Protein AF-0000000073390410 (afdb_homodimer)

Structure (mmCIF, N/CA/C/O backbone):
data_AF-0000000073390410-model_v1
#
loop_
_entity.id
_entity.type
_entity.pdbx_description
1 polymer 'Aminoglycoside phosphotransferase'
#
loop_
_atom_site.group_PDB
_atom_site.id
_atom_site.type_symbol
_atom_site.label_atom_id
_atom_site.label_alt_id
_atom_site.label_comp_id
_atom_site.label_asym_id
_atom_site.label_entity_id
_atom_site.label_seq_id
_atom_site.pdbx_PDB_ins_code
_atom_site.Cartn_x
_atom_site.Cartn_y
_atom_site.Cartn_z
_atom_site.occupancy
_atom_site.B_iso_or_equiv
_atom_site.auth_seq_id
_atom_site.auth_comp_id
_atom_site.auth_asym_id
_atom_site.auth_atom_id
_atom_site.pdbx_PDB_model_num
ATOM 1 N N . MET A 1 1 ? -18.344 -27.938 35.469 1 34.09 1 MET A N 1
ATOM 2 C CA . MET A 1 1 ? -18.297 -28.703 34.219 1 34.09 1 MET A CA 1
ATOM 3 C C . MET A 1 1 ? -18.219 -27.781 33.031 1 34.09 1 MET A C 1
ATOM 5 O O . MET A 1 1 ? -19.203 -27.094 32.688 1 34.09 1 MET A O 1
ATOM 9 N N . THR A 1 2 ? -17.062 -27.109 32.781 1 39.22 2 THR A N 1
ATOM 10 C CA . THR A 1 2 ? -16.703 -26.125 31.781 1 39.22 2 THR A CA 1
ATOM 11 C C . THR A 1 2 ? -16.938 -26.703 30.375 1 39.22 2 THR A C 1
ATOM 13 O O . THR A 1 2 ? -16.516 -27.812 30.062 1 39.22 2 THR A O 1
ATOM 16 N N . THR A 1 3 ? -18.141 -26.328 29.766 1 46.19 3 THR A N 1
ATOM 17 C CA . THR A 1 3 ? -18.531 -26.734 28.422 1 46.19 3 THR A CA 1
ATOM 18 C C . THR A 1 3 ? -17.328 -26.641 27.469 1 46.19 3 THR A C 1
ATOM 20 O O . THR A 1 3 ? -16.609 -25.656 27.469 1 46.19 3 THR A O 1
ATOM 23 N N . PRO A 1 4 ? -16.797 -27.875 27.062 1 41.12 4 PRO A N 1
ATOM 24 C CA . PRO A 1 4 ? -15.656 -27.875 26.141 1 41.12 4 PRO A CA 1
ATOM 25 C C . PRO A 1 4 ? -15.812 -26.859 25 1 41.12 4 PRO A C 1
ATOM 27 O O . PRO A 1 4 ? -16.938 -26.516 24.625 1 41.12 4 PRO A O 1
ATOM 30 N N . SER A 1 5 ? -14.969 -25.844 24.984 1 39.56 5 SER A N 1
ATOM 31 C CA . SER A 1 5 ? -14.828 -24.828 23.953 1 39.56 5 SER A CA 1
ATOM 32 C C . SER A 1 5 ? -14.984 -25.422 22.562 1 39.56 5 SER A C 1
ATOM 34 O O . SER A 1 5 ? -14.359 -26.453 22.25 1 39.56 5 SER A O 1
ATOM 36 N N . ALA A 1 6 ? -16.234 -25.328 21.953 1 37.28 6 ALA A N 1
ATOM 37 C CA . ALA A 1 6 ? -16.516 -25.781 20.594 1 37.28 6 ALA A CA 1
ATOM 38 C C . ALA A 1 6 ? -15.312 -25.594 19.672 1 37.28 6 ALA A C 1
ATOM 40 O O . ALA A 1 6 ? -14.758 -24.5 19.594 1 37.28 6 ALA A O 1
ATOM 41 N N . VAL A 1 7 ? -14.445 -26.625 19.578 1 42.22 7 VAL A N 1
ATOM 42 C CA . VAL A 1 7 ? -13.383 -26.609 18.578 1 42.22 7 VAL A CA 1
ATOM 43 C C . VAL A 1 7 ? -13.922 -26.016 17.266 1 42.22 7 VAL A C 1
ATOM 45 O O . VAL A 1 7 ? -15.023 -26.375 16.828 1 42.22 7 VAL A O 1
ATOM 48 N N . PRO A 1 8 ? -13.633 -24.781 16.953 1 43.91 8 PRO A N 1
ATOM 49 C CA . PRO A 1 8 ? -14.125 -24.266 15.664 1 43.91 8 PRO A CA 1
ATOM 50 C C . PRO A 1 8 ? -14.195 -25.344 14.586 1 43.91 8 PRO A C 1
ATOM 52 O O . PRO A 1 8 ? -13.289 -26.172 14.477 1 43.91 8 PRO A O 1
ATOM 55 N N . ALA A 1 9 ? -15.422 -25.875 14.258 1 40.62 9 ALA A N 1
ATOM 56 C CA . ALA A 1 9 ? -15.703 -26.859 13.219 1 40.62 9 ALA A CA 1
ATOM 57 C C . ALA A 1 9 ? -14.695 -26.75 12.078 1 40.62 9 ALA A C 1
ATOM 59 O O . ALA A 1 9 ? -14.406 -25.656 11.586 1 40.62 9 ALA A O 1
ATOM 60 N N . GLN A 1 10 ? -13.68 -27.5 12.016 1 46.44 10 GLN A N 1
ATOM 61 C CA . GLN A 1 10 ? -12.75 -27.688 10.906 1 46.44 10 GLN A CA 1
ATOM 62 C C . GLN A 1 10 ? -13.469 -27.562 9.562 1 46.44 10 GLN A C 1
ATOM 64 O O . GLN A 1 10 ? -14.492 -28.203 9.344 1 46.44 10 GLN A O 1
ATOM 69 N N . PRO A 1 11 ? -13.445 -26.406 8.852 1 52.88 11 PRO A N 1
ATOM 70 C CA . PRO A 1 11 ? -14.094 -26.281 7.543 1 52.88 11 PRO A CA 1
ATOM 71 C C . PRO A 1 11 ? -14.008 -27.578 6.723 1 52.88 11 PRO A C 1
ATOM 73 O O . PRO A 1 11 ? -13.031 -28.312 6.84 1 52.88 11 PRO A O 1
ATOM 76 N N . ASP A 1 12 ? -15.109 -28.094 6.289 1 62.59 12 ASP A N 1
ATOM 77 C CA . ASP A 1 12 ? -15.281 -29.312 5.492 1 62.59 12 ASP A CA 1
ATOM 78 C C . ASP A 1 12 ? -14.289 -29.344 4.332 1 62.59 12 ASP A C 1
ATOM 80 O O . ASP A 1 12 ? -14.312 -28.484 3.459 1 62.59 12 ASP A O 1
ATOM 84 N N . PRO A 1 13 ? -13.148 -30 4.449 1 72.62 13 PRO A N 1
ATOM 85 C CA . PRO A 1 13 ? -12.141 -30.203 3.408 1 72.62 13 PRO A CA 1
ATOM 86 C C . PRO A 1 13 ? -12.742 -30.406 2.023 1 72.62 13 PRO A C 1
ATOM 88 O O . PRO A 1 13 ? -12.148 -30 1.02 1 72.62 13 PRO A O 1
ATOM 91 N N . VAL A 1 14 ? -13.961 -30.812 2.047 1 80.5 14 VAL A N 1
ATOM 92 C CA . VAL A 1 14 ? -14.594 -31.094 0.76 1 80.5 14 VAL A CA 1
ATOM 93 C C . VAL A 1 14 ? -15.031 -29.766 0.114 1 80.5 14 VAL A C 1
ATOM 95 O O . VAL A 1 14 ? -14.852 -29.578 -1.09 1 80.5 14 VAL A O 1
ATOM 98 N N . ALA A 1 15 ? -15.609 -28.922 0.863 1 83.94 15 ALA A N 1
ATOM 99 C CA . ALA A 1 15 ? -16.078 -27.641 0.334 1 83.94 15 ALA A CA 1
ATOM 100 C C . ALA A 1 15 ? -14.914 -26.812 -0.203 1 83.94 15 ALA A C 1
ATOM 102 O O . ALA A 1 15 ? -15.039 -26.156 -1.24 1 83.94 15 ALA A O 1
ATOM 103 N N . ALA A 1 16 ? -13.836 -26.891 0.467 1 85.12 16 ALA A N 1
ATOM 104 C CA . ALA A 1 16 ? -12.641 -26.172 0.011 1 85.12 16 ALA A CA 1
ATOM 105 C C . ALA A 1 16 ? -12.148 -26.734 -1.321 1 85.12 16 ALA A C 1
ATOM 107 O O . ALA A 1 16 ? -11.805 -25.969 -2.229 1 85.12 16 ALA A O 1
ATOM 108 N N . ARG A 1 17 ? -12.148 -27.984 -1.4 1 85 17 ARG A N 1
ATOM 109 C CA . ARG A 1 17 ? -11.703 -28.641 -2.621 1 85 17 ARG A CA 1
ATOM 110 C C . ARG A 1 17 ? -12.602 -28.281 -3.799 1 85 17 ARG A C 1
ATOM 112 O O . ARG A 1 17 ? -12.117 -28.078 -4.914 1 85 17 ARG A O 1
ATOM 119 N N . THR A 1 18 ? -13.914 -28.312 -3.553 1 88.56 18 THR A N 1
ATOM 120 C CA . THR A 1 18 ? -14.852 -27.938 -4.598 1 88.56 18 THR A CA 1
ATOM 121 C C . THR A 1 18 ? -14.609 -26.5 -5.062 1 88.56 18 THR A C 1
ATOM 123 O O . THR A 1 18 ? -14.602 -26.234 -6.262 1 88.56 18 THR A O 1
ATOM 126 N N . TYR A 1 19 ? -14.453 -25.703 -4.109 1 92.5 19 TYR A N 1
ATOM 127 C CA . TYR A 1 19 ? -14.188 -24.312 -4.406 1 92.5 19 TYR A CA 1
ATOM 128 C C . TYR A 1 19 ? -12.922 -24.156 -5.238 1 92.5 19 TYR A C 1
ATOM 130 O O . TYR A 1 19 ? -12.922 -23.484 -6.27 1 92.5 19 TYR A O 1
ATOM 138 N N . LEU A 1 20 ? -11.867 -24.797 -4.918 1 90.06 20 LEU A N 1
ATOM 139 C CA . LEU A 1 20 ? -10.586 -24.75 -5.621 1 90.06 20 LEU A CA 1
ATOM 140 C C . LEU A 1 20 ? -10.719 -25.359 -7.016 1 90.06 20 LEU A C 1
ATOM 142 O O . LEU A 1 20 ? -10.117 -24.859 -7.973 1 90.06 20 LEU A O 1
ATOM 146 N N . SER A 1 21 ? -11.414 -26.422 -7.07 1 89.69 21 SER A N 1
ATOM 147 C CA . SER A 1 21 ? -11.641 -27.062 -8.367 1 89.69 21 SER A CA 1
ATOM 148 C C . SER A 1 21 ? -12.359 -26.109 -9.328 1 89.69 21 SER A C 1
ATOM 150 O O . SER A 1 21 ? -12.062 -26.094 -10.523 1 89.69 21 SER A O 1
ATOM 152 N N . GLN A 1 22 ? -13.297 -25.391 -8.797 1 93.25 22 GLN A N 1
ATOM 153 C CA . GLN A 1 22 ? -14.008 -24.422 -9.609 1 93.25 22 GLN A CA 1
ATOM 154 C C . GLN A 1 22 ? -13.055 -23.344 -10.133 1 93.25 22 GLN A C 1
ATOM 156 O O . GLN A 1 22 ? -13.117 -22.969 -11.305 1 93.25 22 GLN A O 1
ATOM 161 N N . ILE A 1 23 ? -12.164 -22.891 -9.273 1 94.12 23 ILE A N 1
ATOM 162 C CA . ILE A 1 23 ? -11.172 -21.906 -9.695 1 94.12 23 ILE A CA 1
ATOM 163 C C . ILE A 1 23 ? -10.32 -22.484 -10.828 1 94.12 23 ILE A C 1
ATOM 165 O O . ILE A 1 23 ? -10.117 -21.828 -11.852 1 94.12 23 ILE A O 1
ATOM 169 N N . GLY A 1 24 ? -9.859 -23.688 -10.648 1 92.25 24 GLY A N 1
ATOM 170 C CA . GLY A 1 24 ? -9.07 -24.359 -11.664 1 92.25 24 GLY A CA 1
ATOM 171 C C . GLY A 1 24 ? -9.781 -24.453 -13 1 92.25 24 GLY A C 1
ATOM 172 O O . GLY A 1 24 ? -9.172 -24.266 -14.055 1 92.25 24 GLY A O 1
ATOM 173 N N . THR A 1 25 ? -11.031 -24.781 -12.93 1 92.94 25 THR A N 1
ATOM 174 C CA . THR A 1 25 ? -11.836 -24.875 -14.141 1 92.94 25 THR A CA 1
ATOM 175 C C . THR A 1 25 ? -11.898 -23.547 -14.875 1 92.94 25 THR A C 1
ATOM 177 O O . THR A 1 25 ? -11.727 -23.484 -16.094 1 92.94 25 THR A O 1
ATOM 180 N N . HIS A 1 26 ? -12.102 -22.484 -14.125 1 94.25 26 HIS A N 1
ATOM 181 C CA . HIS A 1 26 ? -12.188 -21.172 -14.727 1 94.25 26 HIS A CA 1
ATOM 182 C C . HIS A 1 26 ? -10.844 -20.75 -15.32 1 94.25 26 HIS A C 1
ATOM 184 O O . HIS A 1 26 ? -10.805 -20 -16.297 1 94.25 26 HIS A O 1
ATOM 190 N N . LEU A 1 27 ? -9.781 -21.25 -14.711 1 92.88 27 LEU A N 1
ATOM 191 C CA . LEU A 1 27 ? -8.438 -20.891 -15.164 1 92.88 27 LEU A CA 1
ATOM 192 C C . LEU A 1 27 ? -8.008 -21.781 -16.312 1 92.88 27 LEU A C 1
ATOM 194 O O . LEU A 1 27 ? -6.941 -21.578 -16.906 1 92.88 27 LEU A O 1
ATOM 198 N N . GLY A 1 28 ? -8.812 -22.781 -16.609 1 90.12 28 GLY A N 1
ATOM 199 C CA . GLY A 1 28 ? -8.445 -23.75 -17.625 1 90.12 28 GLY A CA 1
ATOM 200 C C . GLY A 1 28 ? -7.258 -24.609 -17.25 1 90.12 28 GLY A C 1
ATOM 201 O O . GLY A 1 28 ? -6.453 -24.984 -18.109 1 90.12 28 GLY A O 1
ATOM 202 N N . MET A 1 29 ? -7.156 -24.859 -15.969 1 87.62 29 MET A N 1
ATOM 203 C CA . MET A 1 29 ? -6.023 -25.641 -15.477 1 87.62 29 MET A CA 1
ATOM 204 C C . MET A 1 29 ? -6.273 -27.125 -15.664 1 87.62 29 MET A C 1
ATOM 206 O O . MET A 1 29 ? -7.375 -27.625 -15.406 1 87.62 29 MET A O 1
ATOM 210 N N . PRO A 1 30 ? -5.215 -27.781 -16.125 1 85.5 30 PRO A N 1
ATOM 211 C CA . PRO A 1 30 ? -5.344 -29.234 -16.156 1 85.5 30 PRO A CA 1
ATOM 212 C C . PRO A 1 30 ? -5.539 -29.844 -14.766 1 85.5 30 PRO A C 1
ATOM 214 O O . PRO A 1 30 ? -5.055 -29.297 -13.773 1 85.5 30 PRO A O 1
ATOM 217 N N . PRO A 1 31 ? -6.238 -30.938 -14.719 1 81.56 31 PRO A N 1
ATOM 218 C CA . PRO A 1 31 ? -6.535 -31.562 -13.43 1 81.56 31 PRO A CA 1
ATOM 219 C C . PRO A 1 31 ? -5.277 -31.844 -12.609 1 81.56 31 PRO A C 1
ATOM 221 O O . PRO A 1 31 ? -5.324 -31.844 -11.375 1 81.56 31 PRO A O 1
ATOM 224 N N . ASP A 1 32 ? -4.18 -32.031 -13.258 1 83 32 ASP A N 1
ATOM 225 C CA . ASP A 1 32 ? -2.947 -32.375 -12.555 1 83 32 ASP A CA 1
ATOM 226 C C . ASP A 1 32 ? -2.416 -31.172 -11.773 1 83 32 ASP A C 1
ATOM 228 O O . ASP A 1 32 ? -1.653 -31.344 -10.82 1 83 32 ASP A O 1
ATOM 232 N N . LEU A 1 33 ? -2.807 -29.953 -12.211 1 80 33 LEU A N 1
ATOM 233 C CA . LEU A 1 33 ? -2.312 -28.75 -11.539 1 80 33 LEU A CA 1
ATOM 234 C C . LEU A 1 33 ? -3.229 -28.359 -10.391 1 80 33 LEU A C 1
ATOM 236 O O . LEU A 1 33 ? -2.883 -27.484 -9.586 1 80 33 LEU A O 1
ATOM 240 N N . LEU A 1 34 ? -4.285 -29.094 -10.258 1 83.81 34 LEU A N 1
ATOM 241 C CA . LEU A 1 34 ? -5.254 -28.781 -9.219 1 83.81 34 LEU A CA 1
ATOM 242 C C . LEU A 1 34 ? -4.672 -29.047 -7.832 1 83.81 34 LEU A C 1
ATOM 244 O O . LEU A 1 34 ? -5 -28.344 -6.871 1 83.81 34 LEU A O 1
ATOM 248 N N . THR A 1 35 ? -3.754 -29.984 -7.809 1 81.44 35 THR A N 1
ATOM 249 C CA . THR A 1 35 ? -3.102 -30.312 -6.543 1 81.44 35 THR A CA 1
ATOM 250 C C . THR A 1 35 ? -2.26 -29.125 -6.055 1 81.44 35 THR A C 1
ATOM 252 O O . THR A 1 35 ? -2.238 -28.828 -4.859 1 81.44 35 THR A O 1
ATOM 255 N N . SER A 1 36 ? -1.643 -28.5 -7.031 1 81.94 36 SER A N 1
ATOM 256 C CA . SER A 1 36 ? -0.835 -27.328 -6.691 1 81.94 36 SER A CA 1
ATOM 257 C C . SER A 1 36 ? -1.697 -26.203 -6.125 1 81.94 36 SER A C 1
ATOM 259 O O . SER A 1 36 ? -1.299 -25.531 -5.172 1 81.94 36 SER A O 1
ATOM 261 N N . LEU A 1 37 ? -2.809 -26.031 -6.672 1 82.5 37 LEU A N 1
ATOM 262 C CA . LEU A 1 37 ? -3.744 -25.016 -6.191 1 82.5 37 LEU A CA 1
ATOM 263 C C . LEU A 1 37 ? -4.168 -25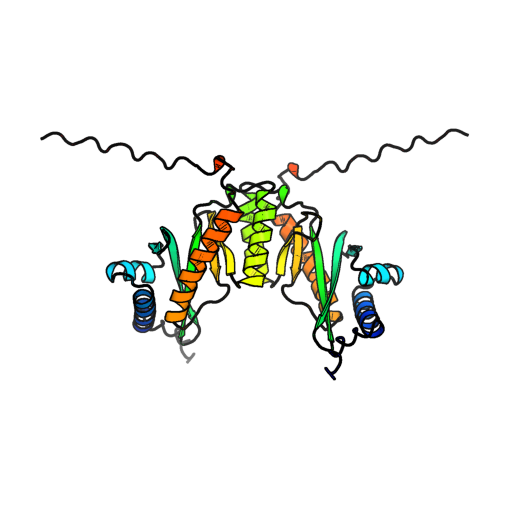.297 -4.754 1 82.5 37 LEU A C 1
ATOM 265 O O . LEU A 1 37 ? -4.18 -24.406 -3.914 1 82.5 37 LEU A O 1
ATOM 269 N N . GLN A 1 38 ? -4.391 -26.578 -4.582 1 80.44 38 GLN A N 1
ATOM 270 C CA . GLN A 1 38 ? -4.883 -27.016 -3.277 1 80.44 38 GLN A CA 1
ATOM 271 C C . GLN A 1 38 ? -3.809 -26.844 -2.205 1 80.44 38 GLN A C 1
ATOM 273 O O . GLN A 1 38 ? -4.109 -26.484 -1.066 1 80.44 38 GLN A O 1
ATOM 278 N N . SER A 1 39 ? -2.566 -27.031 -2.602 1 81 39 SER A N 1
ATOM 279 C CA . SER A 1 39 ? -1.471 -26.969 -1.642 1 81 39 SER A CA 1
ATOM 280 C C . SER A 1 39 ? -0.934 -25.547 -1.509 1 81 39 SER A C 1
ATOM 282 O O . SER A 1 39 ? -0.127 -25.266 -0.621 1 81 39 SER A O 1
ATOM 284 N N . GLY A 1 40 ? -1.333 -24.703 -2.393 1 81.81 40 GLY A N 1
ATOM 285 C CA . GLY A 1 40 ? -0.83 -23.344 -2.373 1 81.81 40 GLY A CA 1
ATOM 286 C C . GLY A 1 40 ? 0.53 -23.188 -3.027 1 81.81 40 GLY A C 1
ATOM 287 O O . GLY A 1 40 ? 1.2 -22.172 -2.859 1 81.81 40 GLY A O 1
ATOM 288 N N . GLU A 1 41 ? 0.926 -24.234 -3.695 1 86.56 41 GLU A N 1
ATOM 289 C CA . GLU A 1 41 ? 2.201 -24.219 -4.406 1 86.56 41 GLU A CA 1
ATOM 290 C C . GLU A 1 41 ? 2.127 -23.328 -5.641 1 86.56 41 GLU A C 1
ATOM 292 O O . GLU A 1 41 ? 1.111 -23.312 -6.34 1 86.56 41 GLU A O 1
ATOM 297 N N . PRO A 1 42 ? 3.217 -22.672 -5.883 1 90.12 42 PRO A N 1
ATOM 298 C CA . PRO A 1 42 ? 3.213 -21.828 -7.078 1 90.12 42 PRO A CA 1
ATOM 299 C C . PRO A 1 42 ? 3.137 -22.641 -8.375 1 90.12 42 PRO A C 1
ATOM 301 O O . PRO A 1 42 ? 3.562 -23.797 -8.406 1 90.12 42 PRO A O 1
ATOM 304 N N . PHE A 1 43 ? 2.613 -22.141 -9.375 1 90.44 43 PHE A N 1
ATOM 305 C CA . PHE A 1 43 ? 2.549 -22.703 -10.727 1 90.44 43 PHE A CA 1
ATOM 306 C C . PHE A 1 43 ? 2.717 -21.609 -11.773 1 90.44 43 PHE A C 1
ATOM 308 O O . PHE A 1 43 ? 2.664 -20.422 -11.453 1 90.44 43 PHE A O 1
ATOM 315 N N . VAL A 1 44 ? 2.99 -21.969 -13 1 90.62 44 VAL A N 1
ATOM 316 C CA . VAL A 1 44 ? 3.176 -21 -14.078 1 90.62 44 VAL A CA 1
ATOM 317 C C . VAL A 1 44 ? 1.817 -20.578 -14.633 1 90.62 44 VAL A C 1
ATOM 319 O O . VAL A 1 44 ? 1.019 -21.422 -15.047 1 90.62 44 VAL A O 1
ATOM 322 N N . GLY A 1 45 ? 1.591 -19.312 -14.602 1 87.88 45 GLY A N 1
ATOM 323 C CA . GLY A 1 45 ? 0.33 -18.781 -15.094 1 87.88 45 GLY A CA 1
ATOM 324 C C . GLY A 1 45 ? 0.324 -18.562 -16.594 1 87.88 45 GLY A C 1
ATOM 325 O O . GLY A 1 45 ? 1.283 -18.906 -17.281 1 87.88 45 GLY A O 1
ATOM 326 N N . PRO A 1 46 ? -0.759 -18.031 -17.062 1 78.88 46 PRO A N 1
ATOM 327 C CA . PRO A 1 46 ? -0.982 -17.859 -18.5 1 78.88 46 PRO A CA 1
ATOM 328 C C . PRO A 1 46 ? 0.082 -16.984 -19.172 1 78.88 46 PRO A C 1
ATOM 330 O O . PRO A 1 46 ? 0.364 -17.156 -20.359 1 78.88 46 PRO A O 1
ATOM 333 N N . SER A 1 47 ? 0.718 -16.078 -18.469 1 85.12 47 SER A N 1
ATOM 334 C CA . SER A 1 47 ? 1.688 -15.164 -19.062 1 85.12 47 SER A CA 1
ATOM 335 C C . SER A 1 47 ? 3.115 -15.656 -18.844 1 85.12 47 SER A C 1
ATOM 337 O O . SER A 1 47 ? 4.074 -14.945 -19.156 1 85.12 47 SER A O 1
ATOM 339 N N . GLY A 1 48 ? 3.217 -16.781 -18.25 1 90.19 48 GLY A N 1
ATOM 340 C CA . GLY A 1 48 ? 4.547 -17.312 -18.016 1 90.19 48 GLY A CA 1
ATOM 341 C C . GLY A 1 48 ? 5.117 -16.938 -16.672 1 90.19 48 GLY A C 1
ATOM 342 O O . GLY A 1 48 ? 6.219 -17.359 -16.312 1 90.19 48 GLY A O 1
ATOM 343 N N . LEU A 1 49 ? 4.414 -16.141 -15.938 1 94.38 49 LEU A N 1
ATOM 344 C CA . LEU A 1 49 ? 4.859 -15.781 -14.602 1 94.38 49 LEU A CA 1
ATOM 345 C C . LEU A 1 49 ? 4.387 -16.797 -13.57 1 94.38 49 LEU A C 1
ATOM 347 O O . LEU A 1 49 ? 3.322 -17.406 -13.734 1 94.38 49 LEU A O 1
ATOM 351 N N . LEU A 1 50 ? 5.238 -16.938 -12.594 1 93.25 50 LEU A N 1
ATOM 352 C CA . LEU A 1 50 ? 4.832 -17.797 -11.484 1 93.25 50 LEU A CA 1
ATOM 353 C C . LEU A 1 50 ? 3.713 -17.141 -10.68 1 93.25 50 LEU A C 1
ATOM 355 O O . LEU A 1 50 ? 3.713 -15.93 -10.469 1 93.25 50 LEU A O 1
ATOM 359 N N . CYS A 1 51 ? 2.756 -17.953 -10.273 1 93.88 51 CYS A N 1
ATOM 360 C CA . CYS A 1 51 ? 1.655 -17.438 -9.469 1 93.88 51 CYS A CA 1
ATOM 361 C C . CYS A 1 51 ? 1.173 -18.484 -8.469 1 93.88 51 CYS A C 1
ATOM 363 O O . CYS A 1 51 ? 1.618 -19.641 -8.508 1 93.88 51 CYS A O 1
ATOM 365 N N . ARG A 1 52 ? 0.367 -17.984 -7.496 1 92.88 52 ARG A N 1
ATOM 366 C CA . ARG A 1 52 ? -0.234 -18.828 -6.473 1 92.88 52 ARG A CA 1
ATOM 367 C C . ARG A 1 52 ? -1.648 -18.375 -6.141 1 92.88 52 ARG A C 1
ATOM 369 O O . ARG A 1 52 ? -2.01 -17.219 -6.402 1 92.88 52 ARG A O 1
ATOM 376 N N . ILE A 1 53 ? -2.4 -19.312 -5.652 1 93.38 53 ILE A N 1
ATOM 377 C CA . ILE A 1 53 ? -3.725 -18.984 -5.141 1 93.38 53 ILE A CA 1
ATOM 378 C C . ILE A 1 53 ? -3.76 -19.188 -3.627 1 93.38 53 ILE A C 1
ATOM 380 O O . ILE A 1 53 ? -3.383 -20.25 -3.125 1 93.38 53 ILE A O 1
ATOM 384 N N . HIS A 1 54 ? -4.078 -18.125 -2.973 1 92.75 54 HIS A N 1
ATOM 385 C CA . HIS A 1 54 ? -4.27 -18.203 -1.529 1 92.75 54 HIS A CA 1
ATOM 386 C C . HIS A 1 54 ? -5.742 -18.391 -1.178 1 92.75 54 HIS A C 1
ATOM 388 O O . HIS A 1 54 ? -6.598 -17.641 -1.652 1 92.75 54 HIS A O 1
ATOM 394 N N . VAL A 1 55 ? -5.941 -19.375 -0.317 1 91.31 55 VAL A N 1
ATOM 395 C CA . VAL A 1 55 ? -7.312 -19.688 0.08 1 91.31 55 VAL A CA 1
ATOM 396 C C . VAL A 1 55 ? -7.461 -19.516 1.592 1 91.31 55 VAL A C 1
ATOM 398 O O . VAL A 1 55 ? -6.578 -19.922 2.354 1 91.31 55 VAL A O 1
ATOM 401 N N . ARG A 1 56 ? -8.594 -18.891 1.961 1 89.81 56 ARG A N 1
ATOM 402 C CA . ARG A 1 56 ? -8.852 -18.766 3.391 1 89.81 56 ARG A CA 1
ATOM 403 C C . ARG A 1 56 ? -10.328 -18.953 3.699 1 89.81 56 ARG A C 1
ATOM 405 O O . ARG A 1 56 ? -11.18 -18.766 2.824 1 89.81 56 ARG A O 1
ATOM 412 N N . ARG A 1 57 ? -10.531 -19.281 4.91 1 89.06 57 ARG A N 1
ATOM 413 C CA . ARG A 1 57 ? -11.906 -19.375 5.387 1 89.06 57 ARG A CA 1
ATOM 414 C C . ARG A 1 57 ? -12.414 -18.016 5.859 1 89.06 57 ARG A C 1
ATOM 416 O O . ARG A 1 57 ? -11.711 -17.312 6.586 1 89.06 57 ARG A O 1
ATOM 423 N N . ASP A 1 58 ? -13.5 -17.688 5.332 1 88.56 58 ASP A N 1
ATOM 424 C CA . ASP A 1 58 ? -14.195 -16.469 5.703 1 88.56 58 ASP A CA 1
ATOM 425 C C . ASP A 1 58 ? -15.594 -16.766 6.23 1 88.56 58 ASP A C 1
ATOM 427 O O . ASP A 1 58 ? -16.547 -16.828 5.461 1 88.56 58 ASP A O 1
ATOM 431 N N . GLU A 1 59 ? -15.672 -16.922 7.492 1 84.75 59 GLU A N 1
ATOM 432 C CA . GLU A 1 59 ? -16.906 -17.375 8.141 1 84.75 59 GLU A CA 1
ATOM 433 C C . GLU A 1 59 ? -17.359 -18.719 7.594 1 84.75 59 GLU A C 1
ATOM 435 O O . GLU A 1 59 ? -16.656 -19.719 7.727 1 84.75 59 GLU A O 1
ATOM 440 N N . ASP A 1 60 ? -18.531 -18.734 6.895 1 83.69 60 ASP A N 1
ATOM 441 C CA . ASP A 1 60 ? -19.094 -20 6.414 1 83.69 60 ASP A CA 1
ATOM 442 C C . ASP A 1 60 ? -18.766 -20.219 4.938 1 83.69 60 ASP A C 1
ATOM 444 O O . ASP A 1 60 ? -19.312 -21.109 4.301 1 83.69 60 ASP A O 1
ATOM 448 N N . ARG A 1 61 ? -17.875 -19.328 4.512 1 89.31 61 ARG A N 1
ATOM 449 C CA . ARG A 1 61 ? -17.531 -19.438 3.1 1 89.31 61 ARG A CA 1
ATOM 450 C C . ARG A 1 61 ? -16.016 -19.406 2.908 1 89.31 61 ARG A C 1
ATOM 452 O O . ARG A 1 61 ? -15.266 -19.109 3.844 1 89.31 61 ARG A O 1
ATOM 459 N N . TRP A 1 62 ? -15.656 -19.875 1.717 1 92.38 62 TRP A N 1
ATOM 460 C CA . TRP A 1 62 ? -14.25 -19.797 1.332 1 92.38 62 TRP A CA 1
ATOM 461 C C . TRP A 1 62 ? -14 -18.594 0.439 1 92.38 62 TRP A C 1
ATOM 463 O O . TRP A 1 62 ? -14.867 -18.188 -0.34 1 92.38 62 TRP A O 1
ATOM 473 N N . ALA A 1 63 ? -12.781 -18.016 0.609 1 95.62 63 ALA A N 1
ATOM 474 C CA . ALA A 1 63 ? -12.328 -16.922 -0.244 1 95.62 63 ALA A CA 1
ATOM 475 C C . ALA A 1 63 ? -10.898 -17.156 -0.715 1 95.62 63 ALA A C 1
ATOM 477 O O . ALA A 1 63 ? -10.109 -17.812 -0.037 1 95.62 63 ALA A O 1
ATOM 478 N N . ALA A 1 64 ? -10.641 -16.609 -1.882 1 95.94 64 ALA A N 1
ATOM 479 C CA . ALA A 1 64 ? -9.297 -16.797 -2.426 1 95.94 64 ALA A CA 1
ATOM 480 C C . ALA A 1 64 ? -8.82 -15.555 -3.168 1 95.94 64 ALA A C 1
ATOM 482 O O . ALA A 1 64 ? -9.633 -14.711 -3.553 1 95.94 64 ALA A O 1
ATOM 483 N N . TYR A 1 65 ? -7.547 -15.406 -3.252 1 96.38 65 TYR A N 1
ATOM 484 C CA . TYR A 1 65 ? -6.941 -14.383 -4.102 1 96.38 65 TYR A CA 1
ATOM 485 C C . TYR A 1 65 ? -5.668 -14.906 -4.758 1 96.38 65 TYR A C 1
ATOM 487 O O . TYR A 1 65 ? -4.969 -15.742 -4.188 1 96.38 65 TYR A O 1
ATOM 495 N N . PRO A 1 66 ? -5.465 -14.461 -5.945 1 95.94 66 PRO A N 1
ATOM 496 C CA . PRO A 1 66 ? -4.215 -14.828 -6.609 1 95.94 66 PRO A CA 1
ATOM 497 C C . PRO A 1 66 ? -3.037 -13.953 -6.188 1 95.94 66 PRO A C 1
ATOM 499 O O . PRO A 1 66 ? -3.24 -12.852 -5.676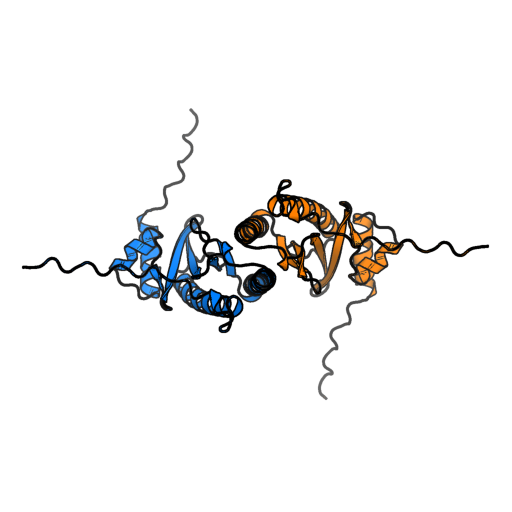 1 95.94 66 PRO A O 1
ATOM 502 N N . GLU A 1 67 ? -1.905 -14.438 -6.312 1 96.12 67 GLU A N 1
ATOM 503 C CA . GLU A 1 67 ? -0.64 -13.711 -6.211 1 96.12 67 GLU A CA 1
ATOM 504 C C . GLU A 1 67 ? 0.267 -14.023 -7.398 1 96.12 67 GLU A C 1
ATOM 506 O O . GLU A 1 67 ? 0.489 -15.188 -7.73 1 96.12 67 GLU A O 1
ATOM 511 N N . VAL A 1 68 ? 0.686 -13.047 -8.055 1 96.5 68 VAL A N 1
ATOM 512 C CA . VAL A 1 68 ? 1.594 -13.211 -9.188 1 96.5 68 VAL A CA 1
ATOM 513 C C . VAL A 1 68 ? 3.002 -12.773 -8.789 1 96.5 68 VAL A C 1
ATOM 515 O O . VAL A 1 68 ? 3.191 -11.672 -8.281 1 96.5 68 VAL A O 1
ATOM 518 N N . LEU A 1 69 ? 3.932 -13.609 -9.039 1 95.5 69 LEU A N 1
ATOM 519 C CA . LEU A 1 69 ? 5.312 -13.312 -8.672 1 95.5 69 LEU A CA 1
ATOM 520 C C . LEU A 1 69 ? 6.043 -12.609 -9.805 1 95.5 69 LEU A C 1
ATOM 522 O O . LEU A 1 69 ? 5.902 -12.984 -10.969 1 95.5 69 LEU A O 1
ATOM 526 N N . LEU A 1 70 ? 6.668 -11.578 -9.453 1 95.44 70 LEU A N 1
ATOM 527 C CA . LEU A 1 70 ? 7.555 -10.914 -10.398 1 95.44 70 LEU A CA 1
ATOM 528 C C . LEU A 1 70 ? 8.969 -11.492 -10.32 1 95.44 70 LEU A C 1
ATOM 530 O O . LEU A 1 70 ? 9.469 -11.766 -9.227 1 95.44 70 LEU A O 1
ATOM 534 N N . PRO A 1 71 ? 9.555 -11.805 -11.484 1 93.88 71 PRO A N 1
ATOM 535 C CA . PRO A 1 71 ? 10.938 -12.266 -11.469 1 93.88 71 PRO A CA 1
ATOM 536 C C . PRO A 1 71 ? 11.93 -11.164 -11.109 1 93.88 71 PRO A C 1
ATOM 538 O O . PRO A 1 71 ? 12.867 -10.898 -11.867 1 93.88 71 PRO A O 1
ATOM 541 N N . LEU A 1 72 ? 11.758 -10.516 -10.047 1 95.81 72 LEU A N 1
ATOM 542 C CA . LEU A 1 72 ? 12.555 -9.406 -9.539 1 95.81 72 LEU A CA 1
ATOM 543 C C . LEU A 1 72 ? 12.602 -9.43 -8.016 1 95.81 72 LEU A C 1
ATOM 545 O O . LEU A 1 72 ? 11.57 -9.305 -7.352 1 95.81 72 LEU A O 1
ATOM 549 N N . ALA A 1 73 ? 13.797 -9.625 -7.531 1 96.12 73 ALA A N 1
ATOM 550 C CA . ALA A 1 73 ? 13.953 -9.57 -6.078 1 96.12 73 ALA A CA 1
ATOM 551 C C . ALA A 1 73 ? 13.953 -8.125 -5.582 1 96.12 73 ALA A C 1
ATOM 553 O O . ALA A 1 73 ? 14.547 -7.246 -6.203 1 96.12 73 ALA A O 1
ATOM 554 N N . ALA A 1 74 ? 13.266 -7.926 -4.477 1 96.62 74 ALA A N 1
ATOM 555 C CA . ALA A 1 74 ? 13.203 -6.578 -3.918 1 96.62 74 ALA A CA 1
ATOM 556 C C . ALA A 1 74 ? 14.594 -6.035 -3.631 1 96.62 74 ALA A C 1
ATOM 558 O O . ALA A 1 74 ? 14.859 -4.848 -3.822 1 96.62 74 ALA A O 1
ATOM 559 N N . ALA A 1 75 ? 15.461 -6.855 -3.256 1 95.75 75 ALA A N 1
ATOM 560 C CA . ALA A 1 75 ? 16.797 -6.465 -2.84 1 95.75 75 ALA A CA 1
ATOM 561 C C . ALA A 1 75 ? 17.625 -6 -4.031 1 95.75 75 ALA A C 1
ATOM 563 O O . ALA A 1 75 ? 18.703 -5.406 -3.859 1 95.75 75 ALA A O 1
ATOM 564 N N . GLU A 1 76 ? 17.156 -6.305 -5.207 1 95.56 76 GLU A N 1
ATOM 565 C CA . GLU A 1 76 ? 17.859 -5.863 -6.406 1 95.56 76 GLU A CA 1
ATOM 566 C C . GLU A 1 76 ? 17.625 -4.383 -6.676 1 95.56 76 GLU A C 1
ATOM 568 O O . GLU A 1 76 ? 18.328 -3.768 -7.477 1 95.56 76 GLU A O 1
ATOM 573 N N . LEU A 1 77 ? 16.625 -3.859 -6.086 1 95.62 77 LEU A N 1
ATOM 574 C CA . LEU A 1 77 ? 16.25 -2.471 -6.328 1 95.62 77 LEU A CA 1
ATOM 575 C C . LEU A 1 77 ? 17.047 -1.529 -5.438 1 95.62 77 LEU A C 1
ATOM 577 O O . LEU A 1 77 ? 17.469 -1.911 -4.34 1 95.62 77 LEU A O 1
ATOM 581 N N . GLY A 1 78 ? 17.219 -0.352 -5.965 1 94.25 78 GLY A N 1
ATOM 582 C CA . GLY A 1 78 ? 17.938 0.684 -5.227 1 94.25 78 GLY A CA 1
ATOM 583 C C . GLY A 1 78 ? 17.922 2.027 -5.93 1 94.25 78 GLY A C 1
ATOM 584 O O . GLY A 1 78 ? 17.562 2.117 -7.105 1 94.25 78 GLY A O 1
ATOM 585 N N . GLY A 1 79 ? 18.297 3.02 -5.074 1 93.62 79 GLY A N 1
ATOM 586 C CA . GLY A 1 79 ? 18.375 4.344 -5.672 1 93.62 79 GLY A CA 1
ATOM 587 C C . GLY A 1 79 ? 17.062 4.789 -6.293 1 93.62 79 GLY A C 1
ATOM 588 O O . GLY A 1 79 ? 16.016 4.742 -5.648 1 93.62 79 GLY A O 1
ATOM 589 N N . MET A 1 80 ? 17.078 5.102 -7.535 1 93.5 80 MET A N 1
ATOM 590 C CA . MET A 1 80 ? 15.914 5.684 -8.203 1 93.5 80 MET A CA 1
ATOM 591 C C . MET A 1 80 ? 14.867 4.617 -8.508 1 93.5 80 MET A C 1
ATOM 593 O O . MET A 1 80 ? 13.734 4.938 -8.867 1 93.5 80 MET A O 1
ATOM 597 N N . ASP A 1 81 ? 15.234 3.363 -8.312 1 95.31 81 ASP A N 1
ATOM 598 C CA . ASP A 1 81 ? 14.242 2.297 -8.438 1 95.31 81 ASP A CA 1
ATOM 599 C C . ASP A 1 81 ? 13.195 2.381 -7.328 1 95.31 81 ASP A C 1
ATOM 601 O O . ASP A 1 81 ? 12.047 1.979 -7.52 1 95.31 81 ASP A O 1
ATOM 605 N N . VAL A 1 82 ? 13.664 2.918 -6.203 1 96 82 VAL A N 1
ATOM 606 C CA . VAL A 1 82 ? 12.797 2.879 -5.027 1 96 82 VAL A CA 1
ATOM 607 C C . VAL A 1 82 ? 11.68 3.908 -5.176 1 96 82 VAL A C 1
ATOM 609 O O . VAL A 1 82 ? 10.5 3.582 -5.004 1 96 82 VAL A O 1
ATOM 612 N N . PRO A 1 83 ? 11.969 5.152 -5.602 1 95.75 83 PRO A N 1
ATOM 613 C CA . PRO A 1 83 ? 10.867 6.055 -5.93 1 95.75 83 PRO A CA 1
ATOM 614 C C . PRO A 1 83 ? 9.938 5.492 -7.008 1 95.75 83 PRO A C 1
ATOM 616 O O . PRO A 1 83 ? 8.727 5.68 -6.945 1 95.75 83 PRO A O 1
ATOM 619 N N . ARG A 1 84 ? 10.445 4.852 -7.938 1 95.31 84 ARG A N 1
ATOM 620 C CA . ARG A 1 84 ? 9.633 4.25 -8.992 1 95.31 84 ARG A CA 1
ATOM 621 C C . ARG A 1 84 ? 8.734 3.156 -8.422 1 95.31 84 ARG A C 1
ATOM 623 O O . ARG A 1 84 ? 7.543 3.098 -8.742 1 95.31 84 ARG A O 1
ATOM 630 N N . LEU A 1 85 ? 9.344 2.324 -7.621 1 96.88 85 LEU A N 1
ATOM 631 C CA . LEU A 1 85 ? 8.586 1.273 -6.953 1 96.88 85 LEU A CA 1
ATOM 632 C C . LEU A 1 85 ? 7.41 1.859 -6.18 1 96.88 85 LEU A C 1
ATOM 634 O O . LEU A 1 85 ? 6.289 1.364 -6.285 1 96.88 85 LEU A O 1
ATOM 638 N N . LEU A 1 86 ? 7.691 2.875 -5.43 1 96.25 86 LEU A N 1
ATOM 639 C CA . LEU A 1 86 ? 6.648 3.498 -4.621 1 96.25 86 LEU A CA 1
ATOM 640 C C . LEU A 1 86 ? 5.59 4.152 -5.504 1 96.25 86 LEU A C 1
ATOM 642 O O . LEU A 1 86 ? 4.406 4.156 -5.16 1 96.25 86 LEU A O 1
ATOM 646 N N . GLY A 1 87 ? 6.02 4.723 -6.613 1 94.5 87 GLY A N 1
ATOM 647 C CA . GLY A 1 87 ? 5.066 5.238 -7.586 1 94.5 87 GLY A CA 1
ATOM 648 C C . GLY A 1 87 ? 4.152 4.168 -8.148 1 94.5 87 GLY A C 1
ATOM 649 O O . GLY A 1 87 ? 2.938 4.363 -8.234 1 94.5 87 GLY A O 1
ATOM 650 N N . VAL A 1 88 ? 4.707 3.068 -8.547 1 96.06 88 VAL A N 1
ATOM 651 C CA . VAL A 1 88 ? 3.938 1.938 -9.055 1 96.06 88 VAL A CA 1
ATOM 652 C C . VAL A 1 88 ? 2.973 1.439 -7.984 1 96.06 88 VAL A C 1
ATOM 654 O O . VAL A 1 88 ? 1.802 1.175 -8.266 1 96.06 88 VAL A O 1
ATOM 657 N N . GLN A 1 89 ? 3.473 1.346 -6.777 1 95.44 89 GLN A N 1
ATOM 658 C CA . GLN A 1 89 ? 2.65 0.898 -5.656 1 95.44 89 GLN A CA 1
ATOM 659 C C . GLN A 1 89 ? 1.437 1.804 -5.469 1 95.44 89 GLN A C 1
ATOM 661 O O . GLN A 1 89 ? 0.319 1.32 -5.277 1 95.44 89 GLN A O 1
ATOM 666 N N . GLU A 1 90 ? 1.669 3.023 -5.512 1 92.25 90 GLU A N 1
ATOM 667 C CA . GLU A 1 90 ? 0.576 3.975 -5.34 1 92.25 90 GLU A CA 1
ATOM 668 C C . GLU A 1 90 ? -0.476 3.814 -6.434 1 92.25 90 GLU A C 1
ATOM 670 O O . GLU A 1 90 ? -1.677 3.832 -6.152 1 92.25 90 GLU A O 1
ATOM 675 N N . GLN A 1 91 ? -0.037 3.686 -7.613 1 94.31 91 GLN A N 1
ATOM 676 C CA . GLN A 1 91 ? -0.959 3.48 -8.727 1 94.31 91 GLN A CA 1
ATOM 677 C C . GLN A 1 91 ? -1.749 2.186 -8.555 1 94.31 91 GLN A C 1
ATOM 679 O O . GLN A 1 91 ? -2.953 2.146 -8.82 1 94.31 91 GLN A O 1
ATOM 684 N N . LEU A 1 92 ? -1.123 1.171 -8.086 1 96.25 92 LEU A N 1
ATOM 685 C CA . LEU A 1 92 ? -1.747 -0.136 -7.914 1 96.25 92 LEU A CA 1
ATOM 686 C C . LEU A 1 92 ? -2.795 -0.095 -6.809 1 96.25 92 LEU A C 1
ATOM 688 O O . LEU A 1 92 ? -3.916 -0.577 -6.988 1 96.25 92 LEU A O 1
ATOM 692 N N . ILE A 1 93 ? -2.42 0.516 -5.715 1 93.38 93 ILE A N 1
ATOM 693 C CA . ILE A 1 93 ? -3.324 0.56 -4.57 1 93.38 93 ILE A CA 1
ATOM 694 C C . ILE A 1 93 ? -4.508 1.473 -4.883 1 93.38 93 ILE A C 1
ATOM 696 O O . ILE A 1 93 ? -5.66 1.103 -4.656 1 93.38 93 ILE A O 1
ATOM 700 N N . GLY A 1 94 ? -4.242 2.596 -5.402 1 89.81 94 GLY A N 1
ATOM 701 C CA . GLY A 1 94 ? -5.281 3.588 -5.633 1 89.81 94 GLY A CA 1
ATOM 702 C C . GLY A 1 94 ? -6.121 3.297 -6.863 1 89.81 94 GLY A C 1
ATOM 703 O O . GLY A 1 94 ? -7.332 3.535 -6.863 1 89.81 94 GLY A O 1
ATOM 704 N N . GLY A 1 95 ? -5.465 2.822 -7.836 1 91.38 95 GLY A N 1
ATOM 705 C CA . GLY A 1 95 ? -6.145 2.664 -9.109 1 91.38 95 GLY A CA 1
ATOM 706 C C . GLY A 1 95 ? -6.688 1.264 -9.328 1 91.38 95 GLY A C 1
ATOM 707 O O . GLY A 1 95 ? -7.785 1.092 -9.859 1 91.38 95 GLY A O 1
ATOM 708 N N . GLU A 1 96 ? -6.027 0.271 -8.836 1 93.31 96 GLU A N 1
ATOM 709 C CA . GLU A 1 96 ? -6.34 -1.094 -9.25 1 93.31 96 GLU A CA 1
ATOM 710 C C . GLU A 1 96 ? -6.797 -1.937 -8.062 1 93.31 96 GLU A C 1
ATOM 712 O O . GLU A 1 96 ? -7.398 -2.996 -8.242 1 93.31 96 GLU A O 1
ATOM 717 N N . GLY A 1 97 ? -6.488 -1.443 -6.859 1 95.31 97 GLY A N 1
ATOM 718 C CA . GLY A 1 97 ? -6.82 -2.227 -5.68 1 95.31 97 GLY A CA 1
ATOM 719 C C . GLY A 1 97 ? -5.902 -3.42 -5.48 1 95.31 97 GLY A C 1
ATOM 720 O O . GLY A 1 97 ? -6.348 -4.492 -5.074 1 95.31 97 GLY A O 1
ATOM 721 N N . TRP A 1 98 ? -4.699 -3.311 -5.91 1 96.94 98 TRP A N 1
ATOM 722 C CA . TRP A 1 98 ? -3.686 -4.355 -5.793 1 96.94 98 TRP A CA 1
ATOM 723 C C . TRP A 1 98 ? -2.504 -3.879 -4.957 1 96.94 98 TRP A C 1
ATOM 725 O O . TRP A 1 98 ? -2.277 -2.674 -4.82 1 96.94 98 TRP A O 1
ATOM 735 N N . LEU A 1 99 ? -1.776 -4.789 -4.41 1 95.94 99 LEU A N 1
ATOM 736 C CA . LEU A 1 99 ? -0.614 -4.5 -3.576 1 95.94 99 LEU A CA 1
ATOM 737 C C . LEU A 1 99 ? 0.637 -5.168 -4.141 1 95.94 99 LEU A C 1
ATOM 739 O O . LEU A 1 99 ? 0.613 -6.352 -4.488 1 95.94 99 LEU A O 1
ATOM 743 N N . LEU A 1 100 ? 1.604 -4.344 -4.285 1 96.5 100 LEU A N 1
ATOM 744 C CA . LEU A 1 100 ? 2.938 -4.844 -4.602 1 96.5 100 LEU A CA 1
ATOM 745 C C . LEU A 1 100 ? 3.754 -5.055 -3.334 1 96.5 100 LEU A C 1
ATOM 747 O O . LEU A 1 100 ? 4.043 -4.102 -2.609 1 96.5 100 LEU A O 1
ATOM 751 N N . GLY A 1 101 ? 4.055 -6.266 -3.002 1 94.94 101 GLY A N 1
ATOM 752 C CA . GLY A 1 101 ? 4.773 -6.586 -1.779 1 94.94 101 GLY A CA 1
ATOM 753 C C . GLY A 1 101 ? 5.77 -7.719 -1.951 1 94.94 101 GLY A C 1
ATOM 754 O O . GLY A 1 101 ? 6.223 -7.992 -3.064 1 94.94 101 GLY A O 1
ATOM 755 N N . LEU A 1 102 ? 6.156 -8.219 -0.839 1 94.38 102 LEU A N 1
ATOM 756 C CA . LEU A 1 102 ? 7.086 -9.344 -0.839 1 94.38 102 LEU A CA 1
ATOM 757 C C . LEU A 1 102 ? 6.336 -10.672 -0.797 1 94.38 102 LEU A C 1
ATOM 759 O O . LEU A 1 102 ? 5.391 -10.828 -0.022 1 94.38 102 LEU A O 1
ATOM 763 N N . MET A 1 103 ? 6.758 -11.484 -1.713 1 87.88 103 MET A N 1
ATOM 764 C CA . MET A 1 103 ? 6.25 -12.844 -1.603 1 87.88 103 MET A CA 1
ATOM 765 C C . MET A 1 103 ? 6.746 -13.508 -0.323 1 87.88 103 MET A C 1
ATOM 767 O O . MET A 1 103 ? 7.891 -13.305 0.087 1 87.88 103 MET A O 1
ATOM 771 N N . GLU A 1 104 ? 5.863 -14.336 0.193 1 77.81 104 GLU A N 1
ATOM 772 C CA . GLU A 1 104 ? 6.23 -15.055 1.405 1 77.81 104 GLU A CA 1
ATOM 773 C C . GLU A 1 104 ? 7.438 -15.961 1.163 1 77.81 104 GLU A C 1
ATOM 775 O O . GLU A 1 104 ? 7.477 -16.703 0.179 1 77.81 104 GLU A O 1
ATOM 780 N N . ASP A 1 105 ? 8.461 -15.922 1.85 1 69.75 105 ASP A N 1
ATOM 781 C CA . ASP A 1 105 ? 9.625 -16.797 1.938 1 69.75 105 ASP A CA 1
ATOM 782 C C . ASP A 1 105 ? 10.602 -16.531 0.798 1 69.75 105 ASP A C 1
ATOM 784 O O . ASP A 1 105 ? 11.5 -17.344 0.543 1 69.75 105 ASP A O 1
ATOM 788 N N . GLY A 1 106 ? 10.617 -15.516 0.043 1 72.12 106 GLY A N 1
ATOM 789 C CA . GLY A 1 106 ? 11.547 -15.516 -1.077 1 72.12 106 GLY A CA 1
ATOM 790 C C . GLY A 1 106 ? 12.109 -14.141 -1.393 1 72.12 106 GLY A C 1
ATOM 791 O O . GLY A 1 106 ? 13.008 -14.008 -2.221 1 72.12 106 GLY A O 1
ATOM 792 N N . GLY A 1 107 ? 11.68 -13.125 -0.905 1 89.75 107 GLY A N 1
ATOM 793 C CA . GLY A 1 107 ? 12.227 -11.797 -1.149 1 89.75 107 GLY A CA 1
ATOM 794 C C . GLY A 1 107 ? 11.82 -11.227 -2.494 1 89.75 107 GLY A C 1
ATOM 795 O O . GLY A 1 107 ? 12.164 -10.086 -2.816 1 89.75 107 GLY A O 1
ATOM 796 N N . LEU A 1 108 ? 11.18 -12.125 -3.377 1 94.56 108 LEU A N 1
ATOM 797 C CA . LEU A 1 108 ? 10.688 -11.656 -4.668 1 94.56 108 LEU A CA 1
ATOM 798 C C . LEU A 1 108 ? 9.477 -10.742 -4.484 1 94.56 108 LEU A C 1
ATOM 800 O O . LEU A 1 108 ? 8.719 -10.891 -3.523 1 94.56 108 LEU A O 1
ATOM 804 N N . LEU A 1 109 ? 9.422 -9.859 -5.43 1 97 109 LEU A N 1
ATOM 805 C CA . LEU A 1 109 ? 8.211 -9.039 -5.453 1 97 109 LEU A CA 1
ATOM 806 C C . LEU A 1 109 ? 7.008 -9.867 -5.902 1 97 109 LEU A C 1
ATOM 808 O O . LEU A 1 109 ? 7.152 -10.812 -6.68 1 97 109 LEU A O 1
ATOM 812 N N . GLY A 1 110 ? 5.914 -9.555 -5.387 1 96.56 110 GLY A N 1
ATOM 813 C CA . GLY A 1 110 ? 4.66 -10.188 -5.766 1 96.56 110 GLY A CA 1
ATOM 814 C C . GLY A 1 110 ? 3.492 -9.219 -5.793 1 96.56 110 GLY A C 1
ATOM 815 O O . GLY A 1 110 ? 3.521 -8.18 -5.137 1 96.56 110 GLY A O 1
ATOM 816 N N . LEU A 1 111 ? 2.514 -9.555 -6.547 1 97 111 LEU A N 1
ATOM 817 C CA . LEU A 1 111 ? 1.309 -8.742 -6.684 1 97 111 LEU A CA 1
ATOM 818 C C . LEU A 1 111 ? 0.074 -9.523 -6.246 1 97 111 LEU A C 1
ATOM 820 O O . LEU A 1 111 ? -0.101 -10.68 -6.637 1 97 111 LEU A O 1
ATOM 824 N N . ARG A 1 112 ? -0.674 -8.828 -5.453 1 96.69 112 ARG A N 1
ATOM 825 C CA . ARG A 1 112 ? -1.923 -9.453 -5.023 1 96.69 112 ARG A CA 1
ATOM 826 C C . ARG A 1 112 ? -3.021 -8.414 -4.848 1 96.69 112 ARG A C 1
ATOM 828 O O . ARG A 1 112 ? -2.736 -7.238 -4.598 1 96.69 112 ARG A O 1
ATOM 835 N N . PRO A 1 113 ? -4.273 -8.844 -5.094 1 97 113 PRO A N 1
ATOM 836 C CA . PRO A 1 113 ? -5.355 -7.902 -4.789 1 97 113 PRO A CA 1
ATOM 837 C C . PRO A 1 113 ? -5.496 -7.633 -3.295 1 97 113 PRO A C 1
ATOM 839 O O . PRO A 1 113 ? -5.082 -8.453 -2.473 1 97 113 PRO A O 1
ATOM 842 N N . LEU A 1 114 ? -6.07 -6.52 -2.961 1 93.69 114 LEU A N 1
ATOM 843 C CA . LEU A 1 114 ? -6.281 -6.164 -1.563 1 93.69 114 LEU A CA 1
ATOM 844 C C . LEU A 1 114 ? -7.398 -7 -0.952 1 93.69 114 LEU A C 1
ATOM 846 O O . LEU A 1 114 ? -7.477 -7.145 0.271 1 93.69 114 LEU A O 1
ATOM 850 N N . GLN A 1 115 ? -8.211 -7.539 -1.866 1 94.12 115 GLN A N 1
ATOM 851 C CA . GLN A 1 115 ? -9.359 -8.281 -1.362 1 94.12 115 GLN A CA 1
ATOM 852 C C . GLN A 1 115 ? -9.422 -9.68 -1.971 1 94.12 115 GLN A C 1
ATOM 854 O O . GLN A 1 115 ? -9.133 -9.859 -3.156 1 94.12 115 GLN A O 1
ATOM 859 N N . ALA A 1 116 ? -9.805 -10.625 -1.152 1 96.69 116 ALA A N 1
ATOM 860 C CA . ALA A 1 116 ? -10.094 -11.977 -1.631 1 96.69 116 ALA A CA 1
ATOM 861 C C . ALA A 1 116 ? -11.516 -12.07 -2.18 1 96.69 116 ALA A C 1
ATOM 863 O O . ALA A 1 116 ? -12.352 -11.203 -1.901 1 96.69 116 ALA A O 1
ATOM 864 N N . ARG A 1 117 ? -11.703 -13.109 -2.975 1 97.69 117 ARG A N 1
ATOM 865 C CA . ARG A 1 117 ? -13 -13.273 -3.627 1 97.69 117 ARG A CA 1
ATOM 866 C C . ARG A 1 117 ? -13.656 -14.594 -3.219 1 97.69 117 ARG A C 1
ATOM 868 O O . ARG A 1 117 ? -12.977 -15.609 -3.078 1 97.69 117 ARG A O 1
ATOM 875 N N . HIS A 1 118 ? -14.961 -14.555 -3.113 1 96.56 118 HIS A N 1
ATOM 876 C CA . HIS A 1 118 ? -15.734 -15.758 -2.84 1 96.56 118 HIS A CA 1
ATOM 877 C C . HIS A 1 118 ? -16.109 -16.469 -4.133 1 96.56 118 HIS A C 1
ATOM 879 O O . HIS A 1 118 ? -16.297 -17.688 -4.145 1 96.56 118 HIS A O 1
ATOM 885 N N . ASP A 1 119 ? -16.266 -15.711 -5.09 1 97 119 ASP A N 1
ATOM 886 C CA . ASP A 1 119 ? -16.656 -16.234 -6.387 1 97 119 ASP A CA 1
ATOM 887 C C . ASP A 1 119 ? -15.453 -16.734 -7.18 1 97 119 ASP A C 1
ATOM 889 O O . ASP A 1 119 ? -14.562 -15.945 -7.504 1 97 119 ASP A O 1
ATOM 893 N N . ALA A 1 120 ? -15.461 -17.984 -7.566 1 95.56 120 ALA A N 1
ATOM 894 C CA . ALA A 1 120 ? -14.336 -18.625 -8.242 1 95.56 120 ALA A CA 1
ATOM 895 C C . ALA A 1 120 ? -14.031 -17.953 -9.57 1 95.56 120 ALA A C 1
ATOM 897 O O . ALA A 1 120 ? -12.867 -17.797 -9.945 1 95.56 120 ALA A O 1
ATOM 898 N N . ALA A 1 121 ? -15.062 -17.547 -10.242 1 97.06 121 ALA A N 1
ATOM 899 C CA . ALA A 1 121 ? -14.875 -16.875 -11.523 1 97.06 121 ALA A CA 1
ATOM 900 C C . ALA A 1 121 ? -14.156 -15.547 -11.352 1 97.06 121 ALA A C 1
ATOM 902 O O . ALA A 1 121 ? -13.336 -15.164 -12.195 1 97.06 121 ALA A O 1
ATOM 903 N N . ARG A 1 122 ? -14.422 -14.867 -10.281 1 97.94 122 ARG A N 1
ATOM 904 C CA . ARG A 1 122 ? -13.781 -13.586 -10.008 1 97.94 122 ARG A CA 1
ATOM 905 C C . ARG A 1 122 ? -12.312 -13.781 -9.641 1 97.94 122 ARG A C 1
ATOM 907 O O . ARG A 1 122 ? -11.469 -12.945 -9.961 1 97.94 122 ARG A O 1
ATOM 914 N N . VAL A 1 123 ? -12.047 -14.867 -8.984 1 96.94 123 VAL A N 1
ATOM 915 C CA . VAL A 1 123 ? -10.656 -15.188 -8.672 1 96.94 123 VAL A CA 1
ATOM 916 C C . VAL A 1 123 ? -9.867 -15.391 -9.969 1 96.94 123 VAL A C 1
ATOM 918 O O . VAL A 1 123 ? -8.758 -14.875 -10.117 1 96.94 123 VAL A O 1
ATOM 921 N N . ALA A 1 124 ? -10.461 -16.094 -10.867 1 95.75 124 ALA A N 1
ATOM 922 C CA . ALA A 1 124 ? -9.82 -16.344 -12.148 1 95.75 124 ALA A CA 1
ATOM 923 C C . ALA A 1 124 ? -9.609 -15.031 -12.914 1 95.75 124 ALA A C 1
ATOM 925 O O . ALA A 1 124 ? -8.555 -14.82 -13.516 1 95.75 124 ALA A O 1
ATOM 926 N N . ALA A 1 125 ? -10.609 -14.164 -12.867 1 96.81 125 ALA A N 1
ATOM 927 C CA . ALA A 1 125 ? -10.492 -12.859 -13.508 1 96.81 125 ALA A CA 1
ATOM 928 C C . ALA A 1 125 ? -9.383 -12.031 -12.867 1 96.81 125 ALA A C 1
ATOM 930 O O . ALA A 1 125 ? -8.633 -11.336 -13.562 1 96.81 125 ALA A O 1
ATOM 931 N N . ASP A 1 126 ? -9.297 -12.102 -11.586 1 97.62 126 ASP A N 1
ATOM 932 C CA . ASP A 1 126 ? -8.227 -11.406 -10.875 1 97.62 126 ASP A CA 1
ATOM 933 C C . ASP A 1 126 ? -6.859 -11.953 -11.281 1 97.62 126 ASP A C 1
ATOM 935 O O . ASP A 1 126 ? -5.883 -11.211 -11.352 1 97.62 126 ASP A O 1
ATOM 939 N N . MET A 1 127 ? -6.777 -13.258 -11.508 1 96.38 127 MET A N 1
ATOM 940 C CA . MET A 1 127 ? -5.523 -13.852 -11.961 1 96.38 127 MET A CA 1
ATOM 941 C C . MET A 1 127 ? -5.078 -13.242 -13.289 1 96.38 127 MET A C 1
ATOM 943 O O . MET A 1 127 ? -3.922 -12.852 -13.438 1 96.38 127 MET A O 1
ATOM 947 N N . ASP A 1 128 ? -6.008 -13.125 -14.172 1 95.69 128 ASP A N 1
ATOM 948 C CA . ASP A 1 128 ? -5.703 -12.516 -15.461 1 95.69 128 ASP A CA 1
ATOM 949 C C . ASP A 1 128 ? -5.258 -11.062 -15.289 1 95.69 128 ASP A C 1
ATOM 951 O O . ASP A 1 128 ? -4.254 -10.648 -15.867 1 95.69 128 ASP A O 1
ATOM 955 N N . ARG A 1 129 ? -5.98 -10.367 -14.492 1 97 129 ARG A N 1
ATOM 956 C CA . ARG A 1 129 ? -5.652 -8.969 -14.234 1 97 129 ARG A CA 1
ATOM 957 C C . ARG A 1 129 ? -4.289 -8.844 -13.562 1 97 129 ARG A C 1
ATOM 959 O O . ARG A 1 129 ? -3.5 -7.957 -13.906 1 97 129 ARG A O 1
ATOM 966 N N . GLY A 1 130 ? -4.07 -9.75 -12.617 1 97.69 130 GLY A N 1
ATOM 967 C CA . GLY A 1 130 ? -2.787 -9.75 -11.93 1 97.69 130 GLY A CA 1
ATOM 968 C C . GLY A 1 130 ? -1.606 -9.906 -12.867 1 97.69 130 GLY A C 1
ATOM 969 O O . GLY A 1 130 ? -0.579 -9.25 -12.703 1 97.69 130 GLY A O 1
ATOM 970 N N . HIS A 1 131 ? -1.768 -10.742 -13.844 1 97.06 131 HIS A N 1
ATOM 971 C CA . HIS A 1 131 ? -0.688 -10.945 -14.797 1 97.06 131 HIS A CA 1
ATOM 972 C C . HIS A 1 131 ? -0.449 -9.695 -15.641 1 97.06 131 HIS A C 1
ATOM 974 O O . HIS A 1 131 ? 0.699 -9.344 -15.914 1 97.06 131 HIS A O 1
ATOM 980 N N . LEU A 1 132 ? -1.517 -9.07 -16.031 1 96.94 132 LEU A N 1
ATOM 981 C CA . LEU A 1 132 ? -1.387 -7.832 -16.781 1 96.94 132 LEU A CA 1
ATOM 982 C C . LEU A 1 132 ? -0.692 -6.758 -15.953 1 96.94 132 LEU A C 1
ATOM 984 O O . LEU A 1 132 ? 0.224 -6.09 -16.438 1 96.94 132 LEU A O 1
ATOM 988 N N . LEU A 1 133 ? -1.067 -6.66 -14.758 1 97.75 133 LEU A N 1
ATOM 989 C CA . LEU A 1 133 ? -0.504 -5.656 -13.859 1 97.75 133 LEU A CA 1
ATOM 990 C C . LEU A 1 133 ? 0.953 -5.969 -13.539 1 97.75 133 LEU A C 1
ATOM 992 O O . LEU A 1 133 ? 1.777 -5.059 -13.43 1 97.75 133 LEU A O 1
ATOM 996 N N . ALA A 1 134 ? 1.252 -7.234 -13.406 1 97.12 134 ALA A N 1
ATOM 997 C CA . ALA A 1 134 ? 2.623 -7.645 -13.109 1 97.12 134 ALA A CA 1
ATOM 998 C C . ALA A 1 134 ? 3.562 -7.273 -14.258 1 97.12 134 ALA A C 1
ATOM 1000 O O . ALA A 1 134 ? 4.664 -6.77 -14.023 1 97.12 134 ALA A O 1
ATOM 1001 N N . ARG A 1 135 ? 3.133 -7.48 -15.414 1 95.75 135 ARG A N 1
ATOM 1002 C CA . ARG A 1 135 ? 3.947 -7.125 -16.562 1 95.75 135 ARG A CA 1
ATOM 1003 C C . ARG A 1 135 ? 4.16 -5.617 -16.641 1 95.75 135 ARG A C 1
ATOM 1005 O O . ARG A 1 135 ? 5.273 -5.156 -16.906 1 95.75 135 ARG A O 1
ATOM 1012 N N . ALA A 1 136 ? 3.127 -4.902 -16.422 1 96.06 136 ALA A N 1
ATOM 1013 C CA . ALA A 1 136 ? 3.227 -3.443 -16.422 1 96.06 136 ALA A CA 1
ATOM 1014 C C . ALA A 1 136 ? 4.184 -2.955 -15.344 1 96.06 136 ALA A C 1
ATOM 1016 O O . ALA A 1 136 ? 4.988 -2.051 -15.578 1 96.06 136 ALA A O 1
ATOM 1017 N N . ALA A 1 137 ? 4.031 -3.584 -14.203 1 96.81 137 ALA A N 1
ATOM 1018 C CA . ALA A 1 137 ? 4.91 -3.211 -13.094 1 96.81 137 ALA A CA 1
ATOM 1019 C C . ALA A 1 137 ? 6.367 -3.514 -13.422 1 96.81 137 ALA A C 1
ATOM 1021 O O . ALA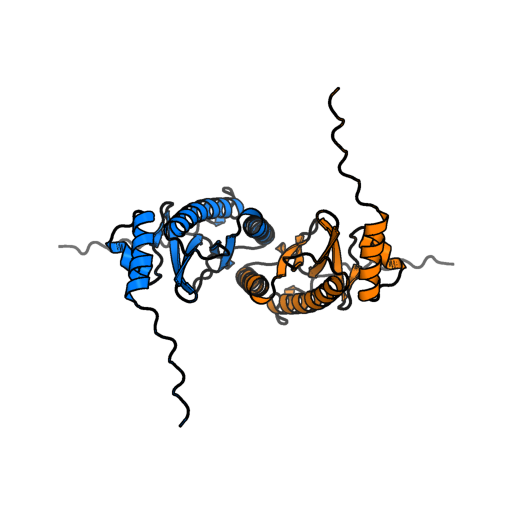 A 1 137 ? 7.254 -2.697 -13.156 1 96.81 137 ALA A O 1
ATOM 1022 N N . LEU A 1 138 ? 6.613 -4.668 -13.984 1 95.31 138 LEU A N 1
ATOM 1023 C CA . LEU A 1 138 ? 7.969 -5.043 -14.375 1 95.31 138 LEU A CA 1
ATOM 1024 C C . LEU A 1 138 ? 8.539 -4.059 -15.391 1 95.31 138 LEU A C 1
ATOM 1026 O O . LEU A 1 138 ? 9.688 -3.635 -15.273 1 95.31 138 LEU A O 1
ATOM 1030 N N . ASP A 1 139 ? 7.738 -3.707 -16.328 1 94.56 139 ASP A N 1
ATOM 1031 C CA . ASP A 1 139 ? 8.172 -2.758 -17.359 1 94.56 139 ASP A CA 1
ATOM 1032 C C . ASP A 1 139 ? 8.531 -1.41 -16.734 1 94.56 139 ASP A C 1
ATOM 1034 O O . ASP A 1 139 ? 9.461 -0.741 -17.188 1 94.56 139 ASP A O 1
ATOM 1038 N N . ALA A 1 140 ? 7.809 -1.037 -15.742 1 95.56 140 ALA A N 1
ATOM 1039 C CA . ALA A 1 140 ? 8.039 0.246 -15.086 1 95.56 140 ALA A CA 1
ATOM 1040 C C . ALA A 1 140 ? 9.297 0.201 -14.227 1 95.56 140 ALA A C 1
ATOM 1042 O O . ALA A 1 140 ? 10.008 1.203 -14.094 1 95.56 140 ALA A O 1
ATOM 1043 N N . LEU A 1 141 ? 9.555 -0.896 -13.641 1 95.44 141 LEU A N 1
ATOM 1044 C CA . LEU A 1 141 ? 10.641 -1.003 -12.672 1 95.44 141 LEU A CA 1
ATOM 1045 C C . LEU A 1 141 ? 11.953 -1.348 -13.359 1 95.44 141 LEU A C 1
ATOM 1047 O O . LEU A 1 141 ? 13.031 -1.025 -12.852 1 95.44 141 LEU A O 1
ATOM 1051 N N . VAL A 1 142 ? 11.961 -2.127 -14.367 1 89.75 142 VAL A N 1
ATOM 1052 C CA . VAL A 1 142 ? 13.148 -2.514 -15.125 1 89.75 142 VAL A CA 1
ATOM 1053 C C . VAL A 1 142 ? 13.07 -1.933 -16.531 1 89.75 142 VAL A C 1
ATOM 1055 O O . VAL A 1 142 ? 12.711 -2.631 -17.484 1 89.75 142 VAL A O 1
ATOM 1058 N N . PRO A 1 143 ? 13.383 -0.744 -16.641 1 73.88 143 PRO A N 1
ATOM 1059 C CA . PRO A 1 143 ? 13.297 -0.173 -17.984 1 73.88 143 PRO A CA 1
ATOM 1060 C C . PRO A 1 143 ? 14.289 -0.809 -18.969 1 73.88 143 PRO A C 1
ATOM 1062 O O . PRO A 1 143 ? 15.352 -1.271 -18.547 1 73.88 143 PRO A O 1
ATOM 1065 N N . PRO A 1 144 ? 13.898 -1.318 -20.203 1 67.25 144 PRO A N 1
ATOM 1066 C CA . PRO A 1 144 ? 14.617 -2.109 -21.188 1 67.25 144 PRO A CA 1
ATOM 1067 C C . PRO A 1 144 ? 16.094 -1.738 -21.281 1 67.25 144 PRO A C 1
ATOM 1069 O O . PRO A 1 144 ? 16.938 -2.594 -21.578 1 67.25 144 PRO A O 1
ATOM 1072 N N . GLY A 1 145 ? 16.406 -0.577 -21.172 1 59.03 145 GLY A N 1
ATOM 1073 C CA . GLY A 1 145 ? 17.797 -0.186 -21.422 1 59.03 145 GLY A CA 1
ATOM 1074 C C . GLY A 1 145 ? 18.703 -0.465 -20.25 1 59.03 145 GLY A C 1
ATOM 1075 O O . GLY A 1 145 ? 19.906 -0.193 -20.312 1 59.03 145 GLY A O 1
ATOM 1076 N N . ASP A 1 146 ? 18.141 -0.79 -19.109 1 52.06 146 ASP A N 1
ATOM 1077 C CA . ASP A 1 146 ? 19.031 -1.06 -18 1 52.06 146 ASP A CA 1
ATOM 1078 C C . ASP A 1 146 ? 19.5 -2.516 -18 1 52.06 146 ASP A C 1
ATOM 1080 O O . ASP A 1 146 ? 18.672 -3.432 -17.938 1 52.06 146 ASP A O 1
ATOM 1084 N N . PRO A 1 147 ? 20.656 -2.92 -18.672 1 46.56 147 PRO A N 1
ATOM 1085 C CA . PRO A 1 147 ? 21.234 -4.254 -18.844 1 46.56 147 PRO A CA 1
ATOM 1086 C C . PRO A 1 147 ? 21.266 -5.062 -17.547 1 46.56 147 PRO A C 1
ATOM 1088 O O . PRO A 1 147 ? 21.656 -6.23 -17.547 1 46.56 147 PRO A O 1
ATOM 1091 N N . GLY A 1 148 ? 21.188 -4.473 -16.422 1 43.16 148 GLY A N 1
ATOM 1092 C CA . GLY A 1 148 ? 21.562 -5.23 -15.242 1 43.16 148 GLY A CA 1
ATOM 1093 C C . GLY A 1 148 ? 20.609 -6.363 -14.93 1 43.16 148 GLY A C 1
ATOM 1094 O O . GLY A 1 148 ? 20.766 -7.066 -13.93 1 43.16 148 GLY A O 1
ATOM 1095 N N . ALA A 1 149 ? 19.406 -6.207 -15.43 1 43.88 149 ALA A N 1
ATOM 1096 C CA . ALA A 1 149 ? 18.516 -7.262 -14.953 1 43.88 149 ALA A CA 1
ATOM 1097 C C . ALA A 1 149 ? 18.859 -8.609 -15.578 1 43.88 149 ALA A C 1
ATOM 1099 O O . ALA A 1 149 ? 18.094 -9.562 -15.477 1 43.88 149 ALA A O 1
ATOM 1100 N N . SER A 1 150 ? 19.75 -8.617 -16.562 1 36.16 150 SER A N 1
ATOM 1101 C CA . SER A 1 150 ? 19.984 -9.891 -17.234 1 36.16 150 SER A CA 1
ATOM 1102 C C . SER A 1 150 ? 20.562 -10.922 -16.281 1 36.16 150 SER A C 1
ATOM 1104 O O . SER A 1 150 ? 21.781 -10.969 -16.062 1 36.16 150 SER A O 1
ATOM 1106 N N . GLY A 1 151 ? 20.203 -10.914 -15.109 1 34.75 151 GLY A N 1
ATOM 1107 C CA . GLY A 1 151 ? 20.891 -11.898 -14.297 1 34.75 151 GLY A CA 1
ATOM 1108 C C . GLY A 1 151 ? 20.906 -13.281 -14.914 1 34.75 151 GLY A C 1
ATOM 1109 O O . GLY A 1 151 ? 19.953 -13.672 -15.586 1 34.75 151 GLY A O 1
ATOM 1110 N N . ALA A 1 152 ? 22.188 -13.828 -15.031 1 34.69 152 ALA A N 1
ATOM 1111 C CA . ALA A 1 152 ? 22.844 -15.055 -15.445 1 34.69 152 ALA A CA 1
ATOM 1112 C C . ALA A 1 152 ? 22.203 -16.281 -14.781 1 34.69 152 ALA A C 1
ATOM 1114 O O . ALA A 1 152 ? 22.234 -16.406 -13.555 1 34.69 152 ALA A O 1
ATOM 1115 N N . GLY A 1 153 ? 20.984 -16.656 -15.148 1 32.34 153 GLY A N 1
ATOM 1116 C CA . GLY A 1 153 ? 20.625 -18.016 -14.758 1 32.34 153 GLY A CA 1
ATOM 1117 C C . GLY A 1 153 ? 21.781 -18.984 -14.82 1 32.34 153 GLY A C 1
ATOM 1118 O O . GLY A 1 153 ? 22.688 -18.828 -15.648 1 32.34 153 GLY A O 1
ATOM 1119 N N . PRO A 1 154 ? 22.281 -19.5 -13.719 1 32.88 154 PRO A N 1
ATOM 1120 C CA . PRO A 1 154 ? 23.406 -20.438 -13.766 1 32.88 154 PRO A CA 1
ATOM 1121 C C . PRO A 1 154 ? 23.266 -21.469 -14.875 1 32.88 154 PRO A C 1
ATOM 1123 O O . PRO A 1 154 ? 22.156 -21.891 -15.195 1 32.88 154 PRO A O 1
ATOM 1126 N N . ALA A 1 155 ? 24.109 -21.328 -15.961 1 33.25 155 ALA A N 1
ATOM 1127 C CA . ALA A 1 155 ? 24.312 -22.312 -17.016 1 33.25 155 ALA A CA 1
ATOM 1128 C C . ALA A 1 155 ? 24.375 -23.719 -16.453 1 33.25 155 ALA A C 1
ATOM 1130 O O . ALA A 1 155 ? 25.172 -24 -15.547 1 33.25 155 ALA A O 1
ATOM 1131 N N . ALA A 1 156 ? 23.266 -24.422 -16.375 1 33.78 156 ALA A N 1
ATOM 1132 C CA . ALA A 1 156 ? 23.25 -25.844 -16.078 1 33.78 156 ALA A CA 1
ATOM 1133 C C . ALA A 1 156 ? 24.359 -26.578 -16.844 1 33.78 156 ALA A C 1
ATOM 1135 O O . ALA A 1 156 ? 24.531 -26.359 -18.047 1 33.78 156 ALA A O 1
ATOM 1136 N N . ALA A 1 157 ? 25.531 -26.953 -16.141 1 32.41 157 ALA A N 1
ATOM 1137 C CA . ALA A 1 157 ? 26.641 -27.766 -16.641 1 32.41 157 ALA A CA 1
ATOM 1138 C C . ALA A 1 157 ? 26.141 -28.969 -17.438 1 32.41 157 ALA A C 1
ATOM 1140 O O . ALA A 1 157 ? 25.109 -29.562 -17.078 1 32.41 157 ALA A O 1
ATOM 1141 N N . PRO A 1 158 ? 26.5 -29.062 -18.656 1 33.19 158 PRO A N 1
ATOM 1142 C CA . PRO A 1 158 ? 26.203 -30.203 -19.547 1 33.19 158 PRO A CA 1
ATOM 1143 C C . PRO A 1 158 ? 26.531 -31.547 -18.922 1 33.19 158 PRO A C 1
ATOM 1145 O O . PRO A 1 158 ? 27.578 -31.688 -18.281 1 33.19 158 PRO A O 1
ATOM 1148 N N . ALA A 1 159 ? 25.547 -32.25 -18.312 1 31.47 159 ALA A N 1
ATOM 1149 C CA . ALA A 1 159 ? 25.719 -33.625 -17.875 1 31.47 159 ALA A CA 1
ATOM 1150 C C . ALA A 1 159 ? 26.469 -34.469 -18.938 1 31.47 159 ALA A C 1
ATOM 1152 O O . ALA A 1 159 ? 26.109 -34.406 -20.109 1 31.47 159 ALA A O 1
ATOM 1153 N N . ALA A 1 160 ? 27.797 -34.562 -18.797 1 31.61 160 ALA A N 1
ATOM 1154 C CA . ALA A 1 160 ? 28.688 -35.438 -19.562 1 31.61 160 ALA A CA 1
ATOM 1155 C C . ALA A 1 160 ? 28.047 -36.812 -19.797 1 31.61 160 ALA A C 1
ATOM 1157 O O . ALA A 1 160 ? 27.5 -37.406 -18.859 1 31.61 160 ALA A O 1
ATOM 1158 N N . GLY A 1 161 ? 27.547 -36.969 -20.938 1 30.42 161 GLY A N 1
ATOM 1159 C CA . GLY A 1 161 ? 27.109 -38.219 -21.562 1 30.42 161 GLY A CA 1
ATOM 1160 C C . GLY A 1 161 ? 28.031 -39.375 -21.25 1 30.42 161 GLY A C 1
ATOM 1161 O O . GLY A 1 161 ? 29.219 -39.344 -21.594 1 30.42 161 GLY A O 1
ATOM 1162 N N . ALA A 1 162 ? 27.922 -40.031 -20.031 1 31.64 162 ALA A N 1
ATOM 1163 C CA . ALA A 1 162 ? 28.594 -41.312 -19.766 1 31.64 162 ALA A CA 1
ATOM 1164 C C . ALA A 1 162 ? 28.578 -42.219 -20.984 1 31.64 162 ALA A C 1
ATOM 1166 O O . ALA A 1 162 ? 27.562 -42.312 -21.672 1 31.64 162 ALA A O 1
ATOM 1167 N N . ALA A 1 163 ? 29.781 -42.531 -21.625 1 34.19 163 ALA A N 1
ATOM 1168 C CA . ALA A 1 163 ? 30.172 -43.469 -22.672 1 34.19 163 ALA A CA 1
ATOM 1169 C C . ALA A 1 163 ? 29.391 -44.781 -22.547 1 34.19 163 ALA A C 1
ATOM 1171 O O . ALA A 1 163 ? 28.922 -45.125 -21.453 1 34.19 163 ALA A O 1
ATOM 1172 N N . PRO A 1 164 ? 29.516 -45.75 -23.625 1 36.75 164 PRO A N 1
ATOM 1173 C CA . PRO A 1 164 ? 28.844 -47.062 -23.766 1 36.75 164 PRO A CA 1
ATOM 1174 C C . PRO A 1 164 ? 29.109 -48 -22.594 1 36.75 164 PRO A C 1
ATOM 1176 O O . PRO A 1 164 ? 30.109 -47.812 -21.891 1 36.75 164 PRO A O 1
ATOM 1179 N N . MET B 1 1 ? -32.844 27.281 -25.688 1 33.56 1 MET B N 1
ATOM 1180 C CA . MET B 1 1 ? -32.25 28 -24.562 1 33.56 1 MET B CA 1
ATOM 1181 C C . MET B 1 1 ? -31.578 27.047 -23.578 1 33.56 1 MET B C 1
ATOM 1183 O O . MET B 1 1 ? -32.25 26.25 -22.922 1 33.56 1 MET B O 1
ATOM 1187 N N . THR B 1 2 ? -30.375 26.531 -23.906 1 40.47 2 THR B N 1
ATOM 1188 C CA . THR B 1 2 ? -29.5 25.578 -23.234 1 40.47 2 THR B CA 1
ATOM 1189 C C . THR B 1 2 ? -29.188 26.031 -21.812 1 40.47 2 THR B C 1
ATOM 1191 O O . THR B 1 2 ? -28.812 27.188 -21.594 1 40.47 2 THR B O 1
ATOM 1194 N N . THR B 1 3 ? -29.922 25.5 -20.797 1 44.75 3 THR B N 1
ATOM 1195 C CA . THR B 1 3 ? -29.766 25.781 -19.375 1 44.75 3 THR B CA 1
ATOM 1196 C C . THR B 1 3 ? -28.297 25.844 -19 1 44.75 3 THR B C 1
ATOM 1198 O O . THR B 1 3 ? -27.516 24.953 -19.344 1 44.75 3 THR B O 1
ATOM 1201 N N . PRO B 1 4 ? -27.688 27.062 -18.75 1 41.41 4 PRO B N 1
ATOM 1202 C CA . PRO B 1 4 ? -26.281 27.203 -18.359 1 41.41 4 PRO B CA 1
ATOM 1203 C C . PRO B 1 4 ? -25.844 26.172 -17.328 1 41.41 4 PRO B C 1
ATOM 1205 O O . PRO B 1 4 ? -26.672 25.688 -16.547 1 41.41 4 PRO B O 1
ATOM 1208 N N . SER B 1 5 ? -24.984 25.266 -17.734 1 40.09 5 SER B N 1
ATOM 1209 C CA . SER B 1 5 ? -24.328 24.266 -16.891 1 40.09 5 SER B CA 1
ATOM 1210 C C . SER B 1 5 ? -23.906 24.859 -15.555 1 40.09 5 SER B C 1
ATOM 1212 O O . SER B 1 5 ? -23.25 25.906 -15.508 1 40.09 5 SER B O 1
ATOM 1214 N N . ALA B 1 6 ? -24.734 24.656 -14.484 1 41.16 6 ALA B N 1
ATOM 1215 C CA . ALA B 1 6 ? -24.469 25.094 -13.117 1 41.16 6 ALA B CA 1
ATOM 1216 C C . ALA B 1 6 ? -22.984 24.984 -12.781 1 41.16 6 ALA B C 1
ATOM 1218 O O . ALA B 1 6 ? -22.359 23.938 -13.016 1 41.16 6 ALA B O 1
ATOM 1219 N N . VAL B 1 7 ? -22.172 26.031 -12.891 1 44.31 7 VAL B N 1
ATOM 1220 C CA . VAL B 1 7 ? -20.812 26.125 -12.359 1 44.31 7 VAL B CA 1
ATOM 1221 C C . VAL B 1 7 ? -20.719 25.391 -11.023 1 44.31 7 VAL B C 1
ATOM 1223 O O . VAL B 1 7 ? -21.578 25.562 -10.156 1 44.31 7 VAL B O 1
ATOM 1226 N N . PRO B 1 8 ? -20.188 24.219 -10.992 1 42.84 8 PRO B N 1
ATOM 1227 C CA . PRO B 1 8 ? -20.062 23.594 -9.68 1 42.84 8 PRO B CA 1
ATOM 1228 C C . PRO B 1 8 ? -19.781 24.594 -8.562 1 42.84 8 PRO B C 1
ATOM 1230 O O . PRO B 1 8 ? -19.016 25.547 -8.766 1 42.84 8 PRO B O 1
ATOM 1233 N N . ALA B 1 9 ? -20.734 24.969 -7.684 1 43 9 ALA B N 1
ATOM 1234 C CA . ALA B 1 9 ? -20.688 25.891 -6.551 1 43 9 ALA B CA 1
ATOM 1235 C C . ALA B 1 9 ? -19.297 25.906 -5.918 1 43 9 ALA B C 1
ATOM 1237 O O . ALA B 1 9 ? -18.688 24.859 -5.715 1 43 9 ALA B O 1
ATOM 1238 N N . GLN B 1 10 ? -18.438 26.797 -6.234 1 47.28 10 GLN B N 1
ATOM 1239 C CA . GLN B 1 10 ? -17.172 27.109 -5.566 1 47.28 10 GLN B CA 1
ATOM 1240 C C . GLN B 1 10 ? -17.281 26.844 -4.066 1 47.28 10 GLN B C 1
ATOM 1242 O O . GLN B 1 10 ? -18.219 27.297 -3.408 1 47.28 10 GLN B O 1
ATOM 124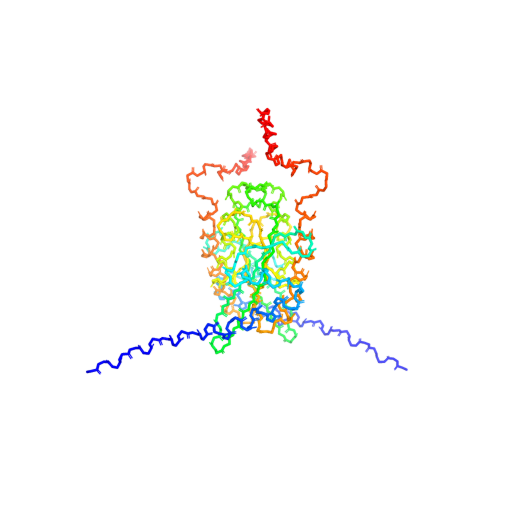7 N N . PRO B 1 11 ? -16.766 25.719 -3.535 1 51.91 11 PRO B N 1
ATOM 1248 C CA . PRO B 1 11 ? -16.828 25.516 -2.086 1 51.91 11 PRO B CA 1
ATOM 1249 C C . PRO B 1 11 ? -16.719 26.812 -1.301 1 51.91 11 PRO B C 1
ATOM 1251 O O . PRO B 1 11 ? -16.047 27.75 -1.737 1 51.91 11 PRO B O 1
ATOM 1254 N N . ASP B 1 12 ? -17.688 27.141 -0.531 1 62.09 12 ASP B N 1
ATOM 1255 C CA . ASP B 1 12 ? -17.703 28.312 0.334 1 62.09 12 ASP B CA 1
ATOM 1256 C C . ASP B 1 12 ? -16.375 28.469 1.069 1 62.09 12 ASP B C 1
ATOM 1258 O O . ASP B 1 12 ? -16.016 27.641 1.896 1 62.09 12 ASP B O 1
ATOM 1262 N N . PRO B 1 13 ? -15.391 29.203 0.545 1 71.94 13 PRO B N 1
ATOM 1263 C CA . PRO B 1 13 ? -14.086 29.484 1.154 1 71.94 13 PRO B CA 1
ATOM 1264 C C . PRO B 1 13 ? -14.172 29.656 2.67 1 71.94 13 PRO B C 1
ATOM 1266 O O . PRO B 1 13 ? -13.234 29.312 3.389 1 71.94 13 PRO B O 1
ATOM 1269 N N . VAL B 1 14 ? -15.359 30.031 3.092 1 79.94 14 VAL B N 1
ATOM 1270 C CA . VAL B 1 14 ? -15.508 30.266 4.523 1 79.94 14 VAL B CA 1
ATOM 1271 C C . VAL B 1 14 ? -15.594 28.922 5.262 1 79.94 14 VAL B C 1
ATOM 1273 O O . VAL B 1 14 ? -14.977 28.75 6.316 1 79.94 14 VAL B O 1
ATOM 1276 N N . ALA B 1 15 ? -16.328 28.047 4.727 1 83.44 15 ALA B N 1
ATOM 1277 C CA . ALA B 1 15 ? -16.5 26.75 5.367 1 83.44 15 ALA B CA 1
ATOM 1278 C C . ALA B 1 15 ? -15.18 26 5.445 1 83.44 15 ALA B C 1
ATOM 1280 O O . ALA B 1 15 ? -14.883 25.344 6.453 1 83.44 15 ALA B O 1
ATOM 1281 N N . ALA B 1 16 ? -14.406 26.125 4.434 1 84.69 16 ALA B N 1
ATOM 1282 C CA . ALA B 1 16 ? -13.094 25.484 4.426 1 84.69 16 ALA B CA 1
ATOM 1283 C C . ALA B 1 16 ? -12.188 26.078 5.504 1 84.69 16 ALA B C 1
ATOM 1285 O O . ALA B 1 16 ? -11.5 25.344 6.219 1 84.69 16 ALA B O 1
ATOM 1286 N N . ARG B 1 17 ? -12.227 27.344 5.602 1 84.88 17 ARG B N 1
ATOM 1287 C CA . ARG B 1 17 ? -11.406 28.031 6.59 1 84.88 17 ARG B CA 1
ATOM 1288 C C . ARG B 1 17 ? -11.805 27.641 8.008 1 84.88 17 ARG B C 1
ATOM 1290 O O . ARG B 1 17 ? -10.945 27.469 8.875 1 84.88 17 ARG B O 1
ATOM 1297 N N . THR B 1 18 ? -13.133 27.562 8.242 1 88.62 18 THR B N 1
ATOM 1298 C CA . THR B 1 18 ? -13.617 27.141 9.547 1 88.62 18 THR B CA 1
ATOM 1299 C C . THR B 1 18 ? -13.141 25.734 9.875 1 88.62 18 THR B C 1
ATOM 1301 O O . THR B 1 18 ? -12.688 25.469 10.992 1 88.62 18 THR B O 1
ATOM 1304 N N . TYR B 1 19 ? -13.289 24.953 8.914 1 92.25 19 TYR B N 1
ATOM 1305 C CA . TYR B 1 19 ? -12.852 23.562 9.086 1 92.25 19 TYR B CA 1
ATOM 1306 C C . TYR B 1 19 ? -11.359 23.5 9.406 1 92.25 19 TYR B C 1
ATOM 1308 O O . TYR B 1 19 ? -10.961 22.844 10.367 1 92.25 19 TYR B O 1
ATOM 1316 N N . LEU B 1 20 ? -10.531 24.188 8.734 1 90.06 20 LEU B N 1
ATOM 1317 C CA . LEU B 1 20 ? -9.086 24.219 8.938 1 90.06 20 LEU B CA 1
ATOM 1318 C C . LEU B 1 20 ? -8.742 24.828 10.289 1 90.06 20 LEU B C 1
ATOM 1320 O O . LEU B 1 20 ? -7.816 24.375 10.969 1 90.06 20 LEU B O 1
ATOM 1324 N N . SER B 1 21 ? -9.438 25.859 10.602 1 89.88 21 SER B N 1
ATOM 1325 C CA . SER B 1 21 ? -9.227 26.5 11.898 1 89.88 21 SER B CA 1
ATOM 1326 C C . SER B 1 21 ? -9.5 25.516 13.047 1 89.88 21 SER B C 1
ATOM 1328 O O . SER B 1 21 ? -8.789 25.531 14.055 1 89.88 21 SER B O 1
ATOM 1330 N N . GLN B 1 22 ? -10.523 24.734 12.859 1 93.5 22 GLN B N 1
ATOM 1331 C CA . GLN B 1 22 ? -10.844 23.734 13.867 1 93.5 22 GLN B CA 1
ATOM 1332 C C . GLN B 1 22 ? -9.719 22.719 14 1 93.5 22 GLN B C 1
ATOM 1334 O O . GLN B 1 22 ? -9.328 22.344 15.117 1 93.5 22 GLN B O 1
ATOM 1339 N N . ILE B 1 23 ? -9.164 22.297 12.875 1 94.12 23 ILE B N 1
ATOM 1340 C CA . ILE B 1 23 ? -8.039 21.375 12.906 1 94.12 23 ILE B CA 1
ATOM 1341 C C . ILE B 1 23 ? -6.871 22 13.664 1 94.12 23 ILE B C 1
ATOM 1343 O O . ILE B 1 23 ? -6.277 21.375 14.547 1 94.12 23 ILE B O 1
ATOM 1347 N N . GLY B 1 24 ? -6.574 23.234 13.344 1 92.25 24 GLY B N 1
ATOM 1348 C CA . GLY B 1 24 ? -5.504 23.953 14.016 1 92.25 24 GLY B CA 1
ATOM 1349 C C . GLY B 1 24 ? -5.691 24.047 15.516 1 92.25 24 GLY B C 1
ATOM 1350 O O . GLY B 1 24 ? -4.73 23.891 16.281 1 92.25 24 GLY B O 1
ATOM 1351 N N . THR B 1 25 ? -6.902 24.281 15.906 1 92.94 25 THR B N 1
ATOM 1352 C CA . THR B 1 25 ? -7.223 24.375 17.328 1 92.94 25 THR B CA 1
ATOM 1353 C C . THR B 1 25 ? -6.953 23.047 18.016 1 92.94 25 THR B C 1
ATOM 1355 O O . THR B 1 25 ? -6.348 23 19.094 1 92.94 25 THR B O 1
ATOM 1358 N N . HIS B 1 26 ? -7.352 21.969 17.391 1 94.25 26 HIS B N 1
ATOM 1359 C CA . HIS B 1 26 ? -7.148 20.641 17.984 1 94.25 26 HIS B CA 1
ATOM 1360 C C . HIS B 1 26 ? -5.664 20.297 18.047 1 94.25 26 HIS B C 1
ATOM 1362 O O . HIS B 1 26 ? -5.234 19.562 18.938 1 94.25 26 HIS B O 1
ATOM 1368 N N . LEU B 1 27 ? -4.918 20.844 17.094 1 92.94 27 LEU B N 1
ATOM 1369 C CA . LEU B 1 27 ? -3.488 20.562 17.047 1 92.94 27 LEU B CA 1
ATOM 1370 C C . LEU B 1 27 ? -2.709 21.5 17.953 1 92.94 27 LEU B C 1
ATOM 1372 O O . LEU B 1 27 ? -1.495 21.359 18.109 1 92.94 27 LEU B O 1
ATOM 1376 N N . GLY B 1 28 ? -3.406 22.484 18.516 1 90.12 28 GLY B N 1
ATOM 1377 C CA . GLY B 1 28 ? -2.742 23.484 19.344 1 90.12 28 GLY B CA 1
ATOM 1378 C C . GLY B 1 28 ? -1.821 24.391 18.547 1 90.12 28 GLY B C 1
ATOM 1379 O O . GLY B 1 28 ? -0.776 24.812 19.047 1 90.12 28 GLY B O 1
ATOM 1380 N N . MET B 1 29 ? -2.211 24.609 17.312 1 87.38 29 MET B N 1
ATOM 1381 C CA . MET B 1 29 ? -1.376 25.438 16.453 1 87.38 29 MET B CA 1
ATOM 1382 C C . MET B 1 29 ? -1.627 26.922 16.703 1 87.38 29 MET B C 1
ATOM 1384 O O . MET B 1 29 ? -2.773 27.344 16.859 1 87.38 29 MET B O 1
ATOM 1388 N N . PRO B 1 30 ? -0.518 27.641 16.734 1 85.44 30 PRO B N 1
ATOM 1389 C CA . PRO B 1 30 ? -0.71 29.094 16.797 1 85.44 30 PRO B CA 1
ATOM 1390 C C . PRO B 1 30 ? -1.421 29.656 15.57 1 85.44 30 PRO B C 1
ATOM 1392 O O . PRO B 1 30 ? -1.288 29.109 14.477 1 85.44 30 PRO B O 1
ATOM 1395 N N . PRO B 1 31 ? -2.15 30.672 15.758 1 81.56 31 PRO B N 1
ATOM 1396 C CA . PRO B 1 31 ? -2.928 31.25 14.656 1 81.56 31 PRO B CA 1
ATOM 1397 C C . PRO B 1 31 ? -2.064 31.578 13.445 1 81.56 31 PRO B C 1
ATOM 1399 O O . PRO B 1 31 ? -2.547 31.547 12.305 1 81.56 31 PRO B O 1
ATOM 1402 N N . ASP B 1 32 ? -0.798 31.875 13.664 1 82.69 32 ASP B N 1
ATOM 1403 C CA . ASP B 1 32 ? 0.081 32.25 12.562 1 82.69 32 ASP B CA 1
ATOM 1404 C C . ASP B 1 32 ? 0.375 31.078 11.648 1 82.69 32 ASP B C 1
ATOM 1406 O O . ASP B 1 32 ? 0.742 31.266 10.484 1 82.69 32 ASP B O 1
ATOM 1410 N N . LEU B 1 33 ? 0.219 29.844 12.211 1 80.12 33 LEU B N 1
ATOM 1411 C CA . LEU B 1 33 ? 0.52 28.656 11.422 1 80.12 33 LEU B CA 1
ATOM 1412 C C . LEU B 1 33 ? -0.719 28.172 10.672 1 80.12 33 LEU B C 1
ATOM 1414 O O . LEU B 1 33 ? -0.627 27.297 9.812 1 80.12 33 LEU B O 1
ATOM 1418 N N . LEU B 1 34 ? -1.802 28.844 10.898 1 83.94 34 LEU B N 1
ATOM 1419 C CA . LEU B 1 34 ? -3.053 28.438 10.266 1 83.94 34 LEU B CA 1
ATOM 1420 C C . LEU B 1 34 ? -3.004 28.703 8.766 1 83.94 34 LEU B C 1
ATOM 1422 O O . LEU B 1 34 ? -3.615 27.969 7.98 1 83.94 34 LEU B O 1
ATOM 1426 N N . THR B 1 35 ? -2.195 29.703 8.43 1 81.12 35 THR B N 1
ATOM 1427 C CA . THR B 1 35 ? -2.041 30.031 7.012 1 81.12 35 THR B CA 1
ATOM 1428 C C . THR B 1 35 ? -1.356 28.875 6.27 1 81.12 35 THR B C 1
ATOM 1430 O O . THR B 1 35 ? -1.73 28.562 5.141 1 81.12 35 THR B O 1
ATOM 1433 N N . SER B 1 36 ? -0.422 28.297 6.98 1 81.69 36 SER B N 1
ATOM 1434 C CA . SER B 1 36 ? 0.279 27.172 6.391 1 81.69 36 SER B CA 1
ATOM 1435 C C . SER B 1 36 ? -0.667 26 6.16 1 81.69 36 SER B C 1
ATOM 1437 O O . SER B 1 36 ? -0.582 25.312 5.137 1 81.69 36 SER B O 1
ATOM 1439 N N . LEU B 1 37 ? -1.524 25.766 7.051 1 82.56 37 LEU B N 1
ATOM 1440 C CA . LEU B 1 37 ? -2.514 24.703 6.93 1 82.56 37 LEU B CA 1
ATOM 1441 C C . LEU B 1 37 ? -3.412 24.938 5.719 1 82.56 37 LEU B C 1
ATOM 1443 O O . LEU B 1 37 ? -3.664 24.016 4.941 1 82.56 37 LEU B O 1
ATOM 1447 N N . GLN B 1 38 ? -3.734 26.203 5.613 1 80.56 38 GLN B N 1
ATOM 1448 C CA . GLN B 1 38 ? -4.656 26.578 4.547 1 80.56 38 GLN B CA 1
ATOM 1449 C C . GLN B 1 38 ? -4.004 26.438 3.176 1 80.56 38 GLN B C 1
ATOM 1451 O O . GLN B 1 38 ? -4.652 26.031 2.209 1 80.56 38 GLN B O 1
ATOM 1456 N N . SER B 1 39 ? -2.709 26.688 3.139 1 81.19 39 SER B N 1
ATOM 1457 C CA . SER B 1 39 ? -2 26.656 1.864 1 81.19 39 SER B CA 1
ATOM 1458 C C . SER B 1 39 ? -1.459 25.25 1.573 1 81.19 39 SER B C 1
ATOM 1460 O O . SER B 1 39 ? -0.968 24.984 0.474 1 81.19 39 SER B O 1
ATOM 1462 N N . GLY B 1 40 ? -1.503 24.406 2.543 1 82.06 40 GLY B N 1
ATOM 1463 C CA . GLY B 1 40 ? -0.965 23.078 2.367 1 82.06 40 GLY B CA 1
ATOM 1464 C C . GLY B 1 40 ? 0.543 23.016 2.518 1 82.06 40 GLY B C 1
ATOM 1465 O O . GLY B 1 40 ? 1.173 22.031 2.121 1 82.06 40 GLY B O 1
ATOM 1466 N N . GLU B 1 41 ? 1.079 24.094 3.01 1 86.5 41 GLU B N 1
ATOM 1467 C CA . GLU B 1 41 ? 2.52 24.156 3.242 1 86.5 41 GLU B CA 1
ATOM 1468 C C . GLU B 1 41 ? 2.922 23.281 4.43 1 86.5 41 GLU B C 1
ATOM 1470 O O . GLU B 1 41 ? 2.205 23.219 5.434 1 86.5 41 GLU B O 1
ATOM 1475 N N . PRO B 1 42 ? 4.066 22.703 4.293 1 90.12 42 PRO B N 1
ATOM 1476 C CA . PRO B 1 42 ? 4.52 21.875 5.414 1 90.12 42 PRO B CA 1
ATOM 1477 C C . PRO B 1 42 ? 4.855 22.688 6.656 1 90.12 42 PRO B C 1
ATOM 1479 O O . PRO B 1 42 ? 5.203 23.875 6.543 1 90.12 42 PRO B O 1
ATOM 1482 N N . PHE B 1 43 ? 4.734 22.188 7.773 1 90.38 43 PHE B N 1
ATOM 1483 C CA . PHE B 1 43 ? 5.117 22.766 9.062 1 90.38 43 PHE B CA 1
ATOM 1484 C C . PHE B 1 43 ? 5.691 21.688 9.977 1 90.38 43 PHE B C 1
ATOM 1486 O O . PHE B 1 43 ? 5.586 20.5 9.695 1 90.38 43 PHE B O 1
ATOM 1493 N N . VAL B 1 44 ? 6.363 22.062 11.031 1 90.44 44 VAL B N 1
ATOM 1494 C CA . VAL B 1 44 ? 6.961 21.125 11.969 1 90.44 44 VAL B CA 1
ATOM 1495 C C . VAL B 1 44 ? 5.906 20.641 12.961 1 90.44 44 VAL B C 1
ATOM 1497 O O . VAL B 1 44 ? 5.258 21.453 13.633 1 90.44 44 VAL B O 1
ATOM 1500 N N . GLY B 1 45 ? 5.742 19.375 13.031 1 87.69 45 GLY B N 1
ATOM 1501 C CA . GLY B 1 45 ? 4.762 18.797 13.93 1 87.69 45 GLY B CA 1
ATOM 1502 C C . GLY B 1 45 ? 5.289 18.578 15.336 1 87.69 45 GLY B C 1
ATOM 1503 O O . GLY B 1 45 ? 6.41 18.984 15.648 1 87.69 45 GLY B O 1
ATOM 1504 N N . PRO B 1 46 ? 4.449 18 16.141 1 79.12 46 PRO B N 1
ATOM 1505 C CA . PRO B 1 46 ? 4.758 17.844 17.562 1 79.12 46 PRO B CA 1
ATOM 1506 C C . PRO B 1 46 ? 6.023 17.031 17.812 1 79.12 46 PRO B C 1
ATOM 1508 O O . PRO B 1 46 ? 6.699 17.219 18.812 1 79.12 46 PRO B O 1
ATOM 1511 N N . SER B 1 47 ? 6.41 16.141 16.922 1 85 47 SER B N 1
ATOM 1512 C CA . SER B 1 47 ? 7.562 15.266 17.125 1 85 47 SER B CA 1
ATOM 1513 C C . SER B 1 47 ? 8.805 15.828 16.438 1 85 47 SER B C 1
ATOM 1515 O O . SER B 1 47 ? 9.844 15.164 16.375 1 85 47 SER B O 1
ATOM 1517 N N . GLY B 1 48 ? 8.641 16.938 15.859 1 90 48 GLY B N 1
ATOM 1518 C CA . GLY B 1 48 ? 9.773 17.547 15.18 1 90 48 GLY B CA 1
ATOM 1519 C C . GLY B 1 48 ? 9.852 17.172 13.711 1 90 48 GLY B C 1
ATOM 1520 O O . GLY B 1 48 ? 10.742 17.641 12.992 1 90 48 GLY B O 1
ATOM 1521 N N . LEU B 1 49 ? 8.953 16.359 13.266 1 94.25 49 LEU B N 1
ATOM 1522 C CA . LEU B 1 49 ? 8.914 15.992 11.859 1 94.25 49 LEU B CA 1
ATOM 1523 C C . LEU B 1 49 ? 8.07 16.984 11.062 1 94.25 49 LEU B C 1
ATOM 1525 O O . LEU B 1 49 ? 7.098 17.531 11.586 1 94.25 49 LEU B O 1
ATOM 1529 N N . LEU B 1 50 ? 8.523 17.156 9.844 1 93.19 50 LEU B N 1
ATOM 1530 C CA . LEU B 1 50 ? 7.719 17.984 8.953 1 93.19 50 LEU B CA 1
ATOM 1531 C C . LEU B 1 50 ? 6.422 17.266 8.578 1 93.19 50 LEU B C 1
ATOM 1533 O O . LEU B 1 50 ? 6.402 16.047 8.383 1 93.19 50 LEU B O 1
ATOM 1537 N N . CYS B 1 51 ? 5.348 18.031 8.555 1 93.88 51 CYS B N 1
ATOM 1538 C CA . CYS B 1 51 ? 4.059 17.453 8.18 1 93.88 51 CYS B CA 1
ATOM 1539 C C . CYS B 1 51 ? 3.213 18.469 7.418 1 93.88 51 CYS B C 1
ATOM 1541 O O . CYS B 1 51 ? 3.592 19.625 7.297 1 93.88 51 CYS B O 1
ATOM 1543 N N . ARG B 1 52 ? 2.152 17.922 6.781 1 92.75 52 ARG B N 1
ATOM 1544 C CA . ARG B 1 52 ? 1.192 18.734 6.035 1 92.75 52 ARG B CA 1
ATOM 1545 C C . ARG B 1 52 ? -0.228 18.203 6.223 1 92.75 52 ARG B C 1
ATOM 1547 O O . ARG B 1 52 ? -0.423 17.047 6.594 1 92.75 52 ARG B O 1
ATOM 1554 N N . ILE B 1 53 ? -1.147 19.109 6.043 1 93.38 53 ILE B N 1
ATOM 1555 C CA . ILE B 1 53 ? -2.551 18.719 6.027 1 93.38 53 ILE B CA 1
ATOM 1556 C C . ILE B 1 53 ? -3.125 18.906 4.625 1 93.38 53 ILE B C 1
ATOM 1558 O O . ILE B 1 53 ? -2.998 19.969 4.031 1 93.38 53 ILE B O 1
ATOM 1562 N N . HIS B 1 54 ? -3.6 17.828 4.113 1 92.62 54 HIS B N 1
ATOM 1563 C CA . HIS B 1 54 ? -4.289 17.875 2.83 1 92.62 54 HIS B CA 1
ATOM 1564 C C . HIS B 1 54 ? -5.797 18 3.02 1 92.62 54 HIS B C 1
ATOM 1566 O O . HIS B 1 54 ? -6.395 17.203 3.764 1 92.62 54 HIS B O 1
ATOM 1572 N N . VAL B 1 55 ? -6.328 18.953 2.303 1 91.12 55 VAL B N 1
ATOM 1573 C CA . VAL B 1 55 ? -7.762 19.203 2.414 1 91.12 55 VAL B CA 1
ATOM 1574 C C . VAL B 1 55 ? -8.422 19.031 1.049 1 91.12 55 VAL B C 1
ATOM 1576 O O . VAL B 1 55 ? -7.883 19.453 0.029 1 91.12 55 VAL B O 1
ATOM 1579 N N . ARG B 1 56 ? -9.578 18.344 1.1 1 89.44 56 ARG B N 1
ATOM 1580 C CA . ARG B 1 56 ? -10.312 18.188 -0.151 1 89.44 56 ARG B CA 1
ATOM 1581 C C . ARG B 1 56 ? -11.82 18.312 0.079 1 89.44 56 ARG B C 1
ATOM 1583 O O . ARG B 1 56 ? -12.297 18.109 1.195 1 89.44 56 ARG B O 1
ATOM 1590 N N . ARG B 1 57 ? -12.461 18.625 -0.978 1 88.94 57 ARG B N 1
ATOM 1591 C CA . ARG B 1 57 ? -13.922 18.656 -0.945 1 88.94 57 ARG B CA 1
ATOM 1592 C C . ARG B 1 57 ? -14.5 17.281 -1.225 1 88.94 57 ARG B C 1
ATOM 1594 O O . ARG B 1 57 ? -14.062 16.594 -2.152 1 88.94 57 ARG B O 1
ATOM 1601 N N . ASP B 1 58 ? -15.336 16.922 -0.378 1 88.38 58 ASP B N 1
ATOM 1602 C CA . ASP B 1 58 ? -16.062 15.656 -0.496 1 88.38 58 ASP B CA 1
ATOM 1603 C C . ASP B 1 58 ? -17.562 15.883 -0.503 1 88.38 58 ASP B C 1
ATOM 1605 O O . ASP B 1 58 ? -18.203 15.883 0.551 1 88.38 58 ASP B O 1
ATOM 1609 N N . GLU B 1 59 ? -18.062 16.016 -1.667 1 84.44 59 GLU B N 1
ATOM 1610 C CA . GLU B 1 59 ? -19.469 16.391 -1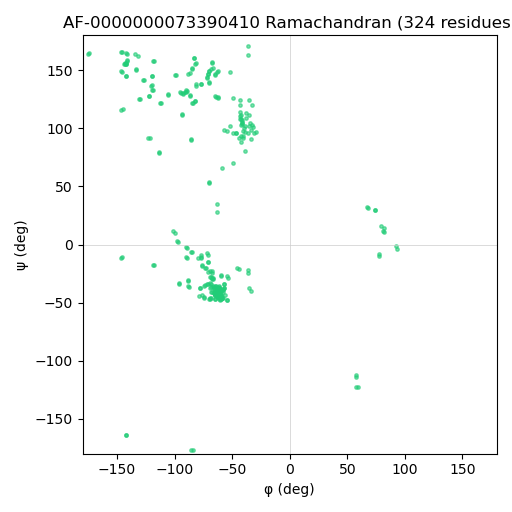.839 1 84.44 59 GLU B CA 1
ATOM 1611 C C . GLU B 1 59 ? -19.766 17.703 -1.139 1 84.44 59 GLU B C 1
ATOM 1613 O O . GLU B 1 59 ? -19.203 18.75 -1.482 1 84.44 59 GLU B O 1
ATOM 1618 N N . ASP B 1 60 ? -20.594 17.688 -0.052 1 83.19 60 ASP B N 1
ATOM 1619 C CA . ASP B 1 60 ? -21.016 18.922 0.613 1 83.19 60 ASP B CA 1
ATOM 1620 C C . ASP B 1 60 ? -20.203 19.156 1.887 1 83.19 60 ASP B C 1
ATOM 1622 O O . ASP B 1 60 ? -20.547 20.031 2.693 1 83.19 60 ASP B O 1
ATOM 1626 N N . ARG B 1 61 ? -19.172 18.359 1.971 1 89.31 61 ARG B N 1
ATOM 1627 C CA . ARG B 1 61 ? -18.359 18.5 3.174 1 89.31 61 ARG B CA 1
ATOM 1628 C C . ARG B 1 61 ? -16.875 18.531 2.824 1 89.31 61 ARG B C 1
ATOM 1630 O O . ARG B 1 61 ? -16.5 18.281 1.677 1 89.31 61 ARG B O 1
ATOM 1637 N N . TRP B 1 62 ? -16.156 19 3.828 1 92.38 62 TRP B N 1
ATOM 1638 C CA . TRP B 1 62 ? -14.695 19 3.693 1 92.38 62 TRP B CA 1
ATOM 1639 C C . TRP B 1 62 ? -14.094 17.797 4.43 1 92.38 62 TRP B C 1
ATOM 1641 O O . TRP B 1 62 ? -14.609 17.375 5.461 1 92.38 62 TRP B O 1
ATOM 1651 N N . ALA B 1 63 ? -12.992 17.281 3.822 1 95.5 63 ALA B N 1
ATOM 1652 C CA . ALA B 1 63 ? -12.219 16.219 4.449 1 95.5 63 ALA B CA 1
ATOM 1653 C C . ALA B 1 63 ? -10.727 16.516 4.387 1 95.5 63 ALA B C 1
ATOM 1655 O O . ALA B 1 63 ? -10.258 17.203 3.482 1 95.5 63 ALA B O 1
ATOM 1656 N N . ALA B 1 64 ? -10.047 16 5.398 1 95.88 64 ALA B N 1
ATOM 1657 C CA . ALA B 1 64 ? -8.609 16.25 5.438 1 95.88 64 ALA B CA 1
ATOM 1658 C C . ALA B 1 64 ? -7.848 15.039 5.961 1 95.88 64 ALA B C 1
ATOM 1660 O O . ALA B 1 64 ? -8.43 14.164 6.598 1 95.88 64 ALA B O 1
ATOM 1661 N N . TYR B 1 65 ? -6.617 14.945 5.586 1 96.31 65 TYR B N 1
ATOM 1662 C CA . TYR B 1 65 ? -5.711 13.961 6.164 1 96.31 65 TYR B CA 1
ATOM 1663 C C . TYR B 1 65 ? -4.312 14.547 6.336 1 96.31 65 TYR B C 1
ATOM 1665 O O . TYR B 1 65 ? -3.893 15.406 5.559 1 96.31 65 TYR B O 1
ATOM 1673 N N . PRO B 1 66 ? -3.684 14.125 7.379 1 95.88 66 PRO B N 1
ATOM 1674 C CA . PRO B 1 66 ? -2.297 14.562 7.562 1 95.88 66 PRO B CA 1
ATOM 1675 C C . PRO B 1 66 ? -1.307 13.727 6.754 1 95.88 66 PRO B C 1
ATOM 1677 O O . PRO B 1 66 ? -1.628 12.609 6.344 1 95.88 66 PRO B O 1
ATOM 1680 N N . GLU B 1 67 ? -0.224 14.266 6.465 1 96.12 67 GLU B N 1
ATOM 1681 C CA . GLU B 1 67 ? 0.955 13.594 5.922 1 96.12 67 GLU B CA 1
ATOM 1682 C C . GLU B 1 67 ? 2.207 13.953 6.719 1 96.12 67 GLU B C 1
ATOM 1684 O O . GLU B 1 67 ? 2.479 15.125 6.965 1 96.12 67 GLU B O 1
ATOM 1689 N N . VAL B 1 68 ? 2.871 13.008 7.176 1 96.44 68 VAL B N 1
ATOM 1690 C CA . VAL B 1 68 ? 4.109 13.227 7.918 1 96.44 68 VAL B CA 1
ATOM 1691 C C . VAL B 1 68 ? 5.305 12.844 7.051 1 96.44 68 VAL B C 1
ATOM 1693 O O . VAL B 1 68 ? 5.355 11.742 6.5 1 96.44 68 VAL B O 1
ATOM 1696 N N . LEU B 1 69 ? 6.223 13.719 6.965 1 95.44 69 LEU B N 1
ATOM 1697 C CA . LEU B 1 69 ? 7.398 13.484 6.137 1 95.44 69 LEU B CA 1
ATOM 1698 C C . LEU B 1 69 ? 8.508 12.82 6.941 1 95.44 69 LEU B C 1
ATOM 1700 O O . LEU B 1 69 ? 8.766 13.195 8.086 1 95.44 69 LEU B O 1
ATOM 1704 N N . LEU B 1 70 ? 9.008 11.82 6.367 1 95.31 70 LEU B N 1
ATOM 1705 C CA . LEU B 1 70 ? 10.195 11.203 6.949 1 95.31 70 LEU B CA 1
ATOM 1706 C C . LEU B 1 70 ? 11.469 11.828 6.387 1 95.31 70 LEU B C 1
ATOM 1708 O O . LEU B 1 70 ? 11.547 12.109 5.188 1 95.31 70 LEU B O 1
ATOM 1712 N N . PRO B 1 71 ? 12.414 12.172 7.281 1 93.75 71 PRO B N 1
ATOM 1713 C CA . PRO B 1 71 ? 13.688 12.695 6.785 1 93.75 71 PRO B CA 1
ATOM 1714 C C . PRO B 1 71 ? 14.539 11.633 6.098 1 93.75 71 PRO B C 1
ATOM 1716 O O . PRO B 1 71 ? 15.69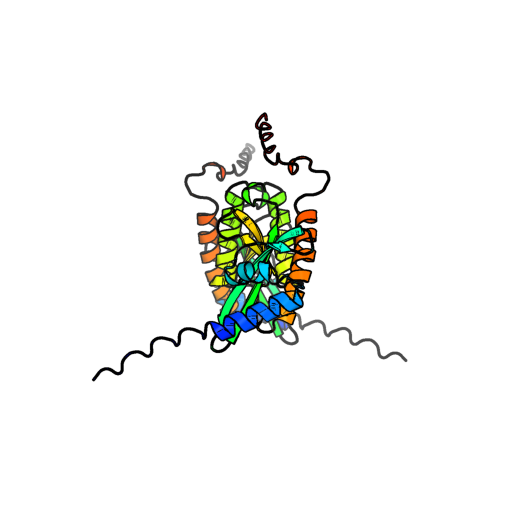5 11.422 6.473 1 93.75 71 PRO B O 1
ATOM 1719 N N . LEU B 1 72 ? 14.023 10.961 5.172 1 95.69 72 LEU B N 1
ATOM 1720 C CA . LEU B 1 72 ? 14.641 9.883 4.406 1 95.69 72 LEU B CA 1
ATOM 1721 C C . LEU B 1 72 ? 14.156 9.898 2.959 1 95.69 72 LEU B C 1
ATOM 1723 O O . LEU B 1 72 ? 12.969 9.727 2.699 1 95.69 72 LEU B O 1
ATOM 1727 N N . ALA B 1 73 ? 15.125 10.125 2.082 1 96.06 73 ALA B N 1
ATOM 1728 C CA . ALA B 1 73 ? 14.773 10.062 0.667 1 96.06 73 ALA B CA 1
ATOM 1729 C C . ALA B 1 73 ? 14.648 8.609 0.197 1 96.06 73 ALA B C 1
ATOM 1731 O O . ALA B 1 73 ? 15.469 7.766 0.562 1 96.06 73 ALA B O 1
ATOM 1732 N N . ALA B 1 74 ? 13.625 8.367 -0.598 1 96.62 74 ALA B N 1
ATOM 1733 C CA . ALA B 1 74 ? 13.422 7.016 -1.104 1 96.62 74 ALA B CA 1
ATOM 1734 C C . ALA B 1 74 ? 14.648 6.527 -1.868 1 96.62 74 ALA B C 1
ATOM 1736 O O . ALA B 1 74 ? 15.008 5.348 -1.787 1 96.62 74 ALA B O 1
ATOM 1737 N N . ALA B 1 75 ? 15.281 7.383 -2.516 1 95.75 75 ALA B N 1
ATOM 1738 C CA . ALA B 1 75 ? 16.406 7.043 -3.383 1 95.75 75 ALA B CA 1
ATOM 1739 C C . ALA B 1 75 ? 17.625 6.625 -2.562 1 95.75 75 ALA B C 1
ATOM 1741 O O . ALA B 1 75 ? 18.578 6.078 -3.104 1 95.75 75 ALA B O 1
ATOM 1742 N N . GLU B 1 76 ? 17.578 6.934 -1.298 1 95.5 76 GLU B N 1
ATOM 1743 C CA . GLU B 1 76 ? 18.688 6.535 -0.426 1 95.5 76 GLU B CA 1
ATOM 1744 C C . GLU B 1 76 ? 18.609 5.047 -0.093 1 95.5 76 GLU B C 1
ATOM 1746 O O . GLU B 1 76 ? 19.578 4.473 0.399 1 95.5 76 GLU B O 1
ATOM 1751 N N . LEU B 1 77 ? 17.484 4.477 -0.3 1 95.44 77 LEU B N 1
ATOM 1752 C CA . LEU B 1 77 ? 17.281 3.074 0.048 1 95.44 77 LEU B CA 1
ATOM 1753 C C . LEU B 1 77 ? 17.766 2.16 -1.078 1 95.44 77 LEU B C 1
ATOM 1755 O O . LEU B 1 77 ? 17.75 2.551 -2.248 1 95.44 77 LEU B O 1
ATOM 1759 N N . GLY B 1 78 ? 18.156 0.993 -0.647 1 94.19 78 GLY B N 1
ATOM 1760 C CA . GLY B 1 78 ? 18.594 -0.016 -1.597 1 94.19 78 GLY B CA 1
ATOM 1761 C C . GLY B 1 78 ? 18.906 -1.354 -0.949 1 94.19 78 GLY B C 1
ATOM 1762 O O . GLY B 1 78 ? 19 -1.449 0.277 1 94.19 78 GLY B O 1
ATOM 1763 N N . GLY B 1 79 ? 18.969 -2.336 -1.888 1 93.69 79 GLY B N 1
ATOM 1764 C CA . GLY B 1 79 ? 19.312 -3.652 -1.367 1 93.69 79 GLY B CA 1
ATOM 1765 C C . GLY B 1 79 ? 18.328 -4.148 -0.325 1 93.69 79 GLY B C 1
ATOM 1766 O O . GLY B 1 79 ? 17.109 -4.156 -0.561 1 93.69 79 GLY B O 1
ATOM 1767 N N . MET B 1 80 ? 18.781 -4.453 0.828 1 93.62 80 MET B N 1
ATOM 1768 C CA . MET B 1 80 ? 17.969 -5.078 1.861 1 93.62 80 MET B CA 1
ATOM 1769 C C . MET B 1 80 ? 17.047 -4.055 2.516 1 93.62 80 MET B C 1
ATOM 1771 O O . MET B 1 80 ? 16.109 -4.422 3.236 1 93.62 80 MET B O 1
ATOM 1775 N N . ASP B 1 81 ? 17.281 -2.785 2.215 1 95.06 81 ASP B N 1
ATOM 1776 C CA . ASP B 1 81 ? 16.359 -1.758 2.689 1 95.06 81 ASP B CA 1
ATOM 1777 C C . ASP B 1 81 ? 14.992 -1.891 2.014 1 95.06 81 ASP B C 1
ATOM 1779 O O . ASP B 1 81 ? 13.969 -1.54 2.6 1 95.06 81 ASP B O 1
ATOM 1783 N N . VAL B 1 82 ? 15.055 -2.418 0.806 1 96 82 VAL B N 1
ATOM 1784 C CA . VAL B 1 82 ? 13.836 -2.424 0.007 1 96 82 VAL B CA 1
ATOM 1785 C C . VAL B 1 82 ? 12.883 -3.496 0.528 1 96 82 VAL B C 1
ATOM 1787 O O . VAL B 1 82 ? 11.703 -3.221 0.783 1 96 82 VAL B O 1
ATOM 1790 N N . PRO B 1 83 ? 13.352 -4.73 0.804 1 95.75 83 PRO B N 1
ATOM 1791 C CA . PRO B 1 83 ? 12.469 -5.676 1.493 1 95.75 83 PRO B CA 1
ATOM 1792 C C . PRO B 1 83 ? 11.961 -5.141 2.828 1 95.75 83 PRO B C 1
ATOM 1794 O O . PRO B 1 83 ? 10.805 -5.383 3.195 1 95.75 83 PRO B O 1
ATOM 1797 N N . ARG B 1 84 ? 12.734 -4.469 3.533 1 95.31 84 ARG B N 1
ATOM 1798 C CA . ARG B 1 84 ? 12.312 -3.896 4.805 1 95.31 84 ARG B CA 1
ATOM 1799 C C . ARG B 1 84 ? 11.227 -2.848 4.602 1 95.31 84 ARG B C 1
ATOM 1801 O O . ARG B 1 84 ? 10.219 -2.84 5.316 1 95.31 84 ARG B O 1
ATOM 1808 N N . LEU B 1 85 ? 11.484 -1.994 3.641 1 96.81 85 LEU B N 1
ATOM 1809 C CA . LEU B 1 85 ? 10.5 -0.982 3.287 1 96.81 85 LEU B CA 1
ATOM 1810 C C . LEU B 1 85 ? 9.148 -1.625 2.973 1 96.81 85 LEU B C 1
ATOM 1812 O O . LEU B 1 85 ? 8.109 -1.178 3.469 1 96.81 85 LEU B O 1
ATOM 1816 N N . LEU B 1 86 ? 9.188 -2.639 2.168 1 96.25 86 LEU B N 1
ATOM 1817 C CA . LEU B 1 86 ? 7.957 -3.312 1.77 1 96.25 86 LEU B CA 1
ATOM 1818 C C . LEU B 1 86 ? 7.305 -4.004 2.961 1 96.25 86 LEU B C 1
ATOM 1820 O O . LEU B 1 86 ? 6.074 -4.059 3.057 1 96.25 86 LEU B O 1
ATOM 1824 N N . GLY B 1 87 ? 8.109 -4.539 3.846 1 94.5 87 GLY B N 1
ATOM 1825 C CA . GLY B 1 87 ? 7.582 -5.09 5.086 1 94.5 87 GLY B CA 1
ATOM 1826 C C . GLY B 1 87 ? 6.879 -4.059 5.945 1 94.5 87 GLY B C 1
ATOM 1827 O O . GLY B 1 87 ? 5.781 -4.309 6.449 1 94.5 87 GLY B O 1
ATOM 1828 N N . VAL B 1 88 ? 7.488 -2.936 6.125 1 96 88 VAL B N 1
ATOM 1829 C CA . VAL B 1 88 ? 6.898 -1.837 6.883 1 96 88 VAL B CA 1
ATOM 1830 C C . VAL B 1 88 ? 5.598 -1.391 6.219 1 96 88 VAL B C 1
ATOM 1832 O O . VAL B 1 88 ? 4.59 -1.176 6.898 1 96 88 VAL B O 1
ATOM 1835 N N . GLN B 1 89 ? 5.645 -1.283 4.918 1 95.5 89 GLN B N 1
ATOM 1836 C CA . GLN B 1 89 ? 4.461 -0.885 4.156 1 95.5 89 GLN B CA 1
ATOM 1837 C C . GLN B 1 89 ? 3.301 -1.845 4.402 1 95.5 89 GLN B C 1
ATOM 1839 O O . GLN B 1 89 ? 2.166 -1.412 4.617 1 95.5 89 GLN B O 1
ATOM 1844 N N . GLU B 1 90 ? 3.588 -3.049 4.359 1 92.38 90 GLU B N 1
ATOM 1845 C CA . GLU B 1 90 ? 2.549 -4.051 4.57 1 92.38 90 GLU B CA 1
ATOM 1846 C C . GLU B 1 90 ? 1.938 -3.928 5.965 1 92.38 90 GLU B C 1
ATOM 1848 O O . GLU B 1 90 ? 0.719 -4.004 6.125 1 92.38 90 GLU B O 1
ATOM 1853 N N . GLN B 1 91 ? 2.756 -3.766 6.918 1 94.31 91 GLN B N 1
ATOM 1854 C CA . GLN B 1 91 ? 2.273 -3.594 8.289 1 94.31 91 GLN B CA 1
ATOM 1855 C C . GLN B 1 91 ? 1.418 -2.336 8.414 1 94.31 91 GLN B C 1
ATOM 1857 O O . GLN B 1 91 ? 0.385 -2.346 9.086 1 94.31 91 GLN B O 1
ATOM 1862 N N . LEU B 1 92 ? 1.792 -1.309 7.762 1 96.25 92 LEU B N 1
ATOM 1863 C CA . LEU B 1 92 ? 1.09 -0.032 7.828 1 96.25 92 LEU B CA 1
ATOM 1864 C C . LEU B 1 92 ? -0.277 -0.128 7.16 1 96.25 92 LEU B C 1
ATOM 1866 O O . LEU B 1 92 ? -1.283 0.298 7.73 1 96.25 92 LEU B O 1
ATOM 1870 N N . ILE B 1 93 ? -0.281 -0.722 6 1 93.38 93 ILE B N 1
ATOM 1871 C CA . ILE B 1 93 ? -1.526 -0.816 5.246 1 93.38 93 ILE B CA 1
ATOM 1872 C C . ILE B 1 93 ? -2.482 -1.779 5.945 1 93.38 93 ILE B C 1
ATOM 1874 O O . ILE B 1 93 ? -3.656 -1.463 6.145 1 93.38 93 ILE B O 1
ATOM 1878 N N . GLY B 1 94 ? -1.992 -2.877 6.32 1 89.94 94 GLY B N 1
ATOM 1879 C CA . GLY B 1 94 ? -2.838 -3.914 6.891 1 89.94 94 GLY B CA 1
ATOM 1880 C C . GLY B 1 94 ? -3.207 -3.652 8.336 1 89.94 94 GLY B C 1
ATOM 1881 O O . GLY B 1 94 ? -4.324 -3.953 8.766 1 89.94 94 GLY B O 1
ATOM 1882 N N . GLY B 1 95 ? -2.281 -3.143 9.023 1 91.25 95 GLY B N 1
ATOM 1883 C CA . GLY B 1 95 ? -2.477 -3.004 10.461 1 91.25 95 GLY B CA 1
ATOM 1884 C C . GLY B 1 95 ? -2.969 -1.629 10.867 1 91.25 95 GLY B C 1
ATOM 1885 O O . GLY B 1 95 ? -3.824 -1.504 11.742 1 91.25 95 GLY B O 1
ATOM 1886 N N . GLU B 1 96 ? -2.561 -0.596 10.188 1 93.25 96 GLU B N 1
ATOM 1887 C CA . GLU B 1 96 ? -2.773 0.756 10.695 1 93.25 96 GLU B CA 1
ATOM 1888 C C . GLU B 1 96 ? -3.654 1.567 9.75 1 93.25 96 GLU B C 1
ATOM 1890 O O . GLU B 1 96 ? -4.203 2.602 10.141 1 93.25 96 GLU B O 1
ATOM 1895 N N . GLY B 1 97 ? -3.756 1.067 8.523 1 95.38 97 GLY B N 1
ATOM 1896 C CA . GLY B 1 97 ? -4.512 1.823 7.539 1 95.38 97 GLY B CA 1
ATOM 1897 C C . GLY B 1 97 ? -3.777 3.051 7.035 1 95.38 97 GLY B C 1
ATOM 1898 O O . GLY B 1 97 ? -4.387 4.102 6.82 1 95.38 97 GLY B O 1
ATOM 1899 N N . TRP B 1 98 ? -2.492 3.01 7.012 1 96.94 98 TRP B N 1
ATOM 1900 C CA . TRP B 1 98 ? -1.635 4.098 6.551 1 96.94 98 TRP B CA 1
ATOM 1901 C C . TRP B 1 98 ? -0.805 3.664 5.348 1 96.94 98 TRP B C 1
ATOM 1903 O O . TRP B 1 98 ? -0.59 2.471 5.133 1 96.94 98 TRP B O 1
ATOM 1913 N N . LEU B 1 99 ? -0.359 4.602 4.59 1 95.94 99 LEU B N 1
ATOM 1914 C CA . LEU B 1 99 ? 0.449 4.359 3.4 1 95.94 99 LEU B CA 1
ATOM 1915 C C . LEU B 1 99 ? 1.791 5.074 3.5 1 95.94 99 LEU B C 1
ATOM 1917 O O . LEU B 1 99 ? 1.844 6.258 3.844 1 95.94 99 LEU B O 1
ATOM 1921 N N . LEU B 1 100 ? 2.783 4.301 3.285 1 96.56 100 LEU B N 1
ATOM 1922 C CA . LEU B 1 100 ? 4.121 4.855 3.119 1 96.56 100 LEU B CA 1
ATOM 1923 C C . LEU B 1 100 ? 4.434 5.094 1.645 1 96.56 100 LEU B C 1
ATOM 1925 O O . LEU B 1 100 ? 4.488 4.145 0.858 1 96.56 100 LEU B O 1
ATOM 1929 N N . GLY B 1 101 ? 4.543 6.312 1.241 1 95 101 GLY B N 1
ATOM 1930 C CA . GLY B 1 101 ? 4.773 6.652 -0.154 1 95 101 GLY B CA 1
ATOM 1931 C C . GLY B 1 101 ? 5.719 7.828 -0.333 1 95 101 GLY B C 1
ATOM 1932 O O . GLY B 1 101 ? 6.516 8.125 0.556 1 95 101 GLY B O 1
ATOM 1933 N N . LEU B 1 102 ? 5.676 8.344 -1.506 1 94.38 102 LEU B N 1
ATOM 1934 C CA . LEU B 1 102 ? 6.496 9.508 -1.825 1 94.38 102 LEU B CA 1
ATOM 1935 C C . LEU B 1 102 ? 5.723 10.797 -1.6 1 94.38 102 LEU B C 1
ATOM 1937 O O . LEU B 1 102 ? 4.562 10.914 -2.006 1 94.38 102 LEU B O 1
ATOM 1941 N N . MET B 1 103 ? 6.402 11.625 -0.883 1 87.88 103 MET B N 1
ATOM 1942 C CA . MET B 1 103 ? 5.828 12.961 -0.801 1 87.88 103 MET B CA 1
ATOM 1943 C C . MET B 1 103 ? 5.836 13.641 -2.164 1 87.88 103 MET B C 1
ATOM 1945 O O . MET B 1 103 ? 6.781 13.477 -2.939 1 87.88 103 MET B O 1
ATOM 1949 N N . GLU B 1 104 ? 4.805 14.438 -2.342 1 77.56 104 GLU B N 1
ATOM 1950 C CA . GLU B 1 104 ? 4.711 15.172 -3.598 1 77.56 104 GLU B CA 1
ATOM 1951 C C . GLU B 1 104 ? 5.891 16.125 -3.77 1 77.56 104 GLU B C 1
ATOM 1953 O O . GLU B 1 104 ? 6.246 16.859 -2.844 1 77.56 104 GLU B O 1
ATOM 1958 N N . ASP B 1 105 ? 6.621 16.156 -4.746 1 69.12 105 ASP B N 1
ATOM 1959 C CA . ASP B 1 105 ? 7.637 17.094 -5.207 1 69.12 105 ASP B CA 1
ATOM 1960 C C . ASP B 1 105 ? 8.969 16.844 -4.504 1 69.12 105 ASP B C 1
ATOM 1962 O O . ASP B 1 105 ? 9.875 17.688 -4.57 1 69.12 105 ASP B O 1
ATOM 1966 N N . GLY B 1 106 ? 9.297 15.828 -3.838 1 71.69 106 GLY B N 1
ATOM 1967 C CA . GLY B 1 106 ? 10.562 15.867 -3.135 1 71.69 106 GLY B CA 1
ATOM 1968 C C . GLY B 1 106 ? 11.242 14.508 -3.055 1 71.69 106 GLY B C 1
ATOM 1969 O O . GLY B 1 106 ? 12.391 14.406 -2.615 1 71.69 106 GLY B O 1
ATOM 1970 N N . GLY B 1 107 ? 10.672 13.477 -3.359 1 89.81 107 GLY B N 1
ATOM 1971 C CA . GLY B 1 107 ? 11.312 12.164 -3.33 1 89.81 107 GLY B CA 1
ATOM 1972 C C . GLY B 1 107 ? 11.43 11.594 -1.932 1 89.81 107 GLY B C 1
ATOM 1973 O O . GLY B 1 107 ? 11.922 10.477 -1.754 1 89.81 107 GLY B O 1
ATOM 1974 N N . LEU B 1 108 ? 11.086 12.477 -0.875 1 94.5 108 LEU B N 1
ATOM 1975 C CA . LEU B 1 108 ? 11.094 12 0.503 1 94.5 108 LEU B CA 1
ATOM 1976 C C . LEU B 1 108 ? 9.945 11.031 0.754 1 94.5 108 LEU B C 1
ATOM 1978 O O . LEU B 1 108 ? 8.891 11.133 0.12 1 94.5 108 LEU B O 1
ATOM 1982 N N . LEU B 1 109 ? 10.266 10.164 1.652 1 97 109 LEU B N 1
ATOM 1983 C CA . LEU B 1 109 ? 9.188 9.289 2.096 1 97 109 LEU B CA 1
ATOM 1984 C C . LEU B 1 109 ? 8.18 10.062 2.943 1 97 109 LEU B C 1
ATOM 1986 O O . LEU B 1 109 ? 8.547 11.023 3.627 1 97 109 LEU B O 1
ATOM 1990 N N . GLY B 1 110 ? 6.984 9.688 2.844 1 96.5 110 GLY B N 1
ATOM 1991 C CA . GLY B 1 110 ? 5.918 10.266 3.645 1 96.5 110 GLY B CA 1
ATOM 1992 C C . GLY B 1 110 ? 4.871 9.258 4.07 1 96.5 110 GLY B C 1
ATOM 1993 O O . GLY B 1 110 ? 4.719 8.211 3.439 1 96.5 110 GLY B O 1
ATOM 1994 N N . LEU B 1 111 ? 4.195 9.547 5.129 1 97 111 LEU B N 1
ATOM 1995 C CA . LEU B 1 111 ? 3.143 8.695 5.664 1 97 111 LEU B CA 1
ATOM 1996 C C . LEU B 1 111 ? 1.803 9.422 5.68 1 97 111 LEU B C 1
ATOM 1998 O O . LEU B 1 111 ? 1.725 10.578 6.102 1 97 111 LEU B O 1
ATOM 2002 N N . ARG B 1 112 ? 0.859 8.703 5.195 1 96.62 112 ARG B N 1
ATOM 2003 C CA . ARG B 1 112 ? -0.488 9.266 5.227 1 96.62 112 ARG B CA 1
ATOM 2004 C C . ARG B 1 112 ? -1.531 8.172 5.445 1 96.62 112 ARG B C 1
ATOM 2006 O O . ARG B 1 112 ? -1.302 7.012 5.102 1 96.62 112 ARG B O 1
ATOM 2013 N N . PRO B 1 113 ? -2.633 8.555 6.129 1 97 113 PRO B N 1
ATOM 2014 C CA . PRO B 1 113 ? -3.709 7.566 6.223 1 97 113 PRO B CA 1
ATOM 2015 C C . PRO B 1 113 ? -4.363 7.277 4.871 1 97 113 PRO B C 1
ATOM 2017 O O . PRO B 1 113 ? -4.305 8.109 3.963 1 97 113 PRO B O 1
ATOM 2020 N N . LEU B 1 114 ? -4.965 6.129 4.754 1 93.69 114 LEU B N 1
ATOM 2021 C CA . LEU B 1 114 ? -5.641 5.746 3.52 1 93.69 114 LEU B CA 1
ATOM 2022 C C . LEU B 1 114 ? -6.938 6.527 3.346 1 93.69 114 LEU B C 1
ATOM 2024 O O . LEU B 1 114 ? -7.449 6.648 2.23 1 93.69 114 LEU B O 1
ATOM 2028 N N . GLN B 1 115 ? -7.395 7.039 4.496 1 94.12 115 GLN B N 1
ATOM 2029 C CA . GLN B 1 115 ? -8.68 7.727 4.434 1 94.12 115 GLN B CA 1
ATOM 2030 C C . GLN B 1 115 ? -8.578 9.133 5.027 1 94.12 115 GLN B C 1
ATOM 2032 O O . GLN B 1 115 ? -7.91 9.336 6.039 1 94.12 115 GLN B O 1
ATOM 2037 N N . ALA B 1 116 ? -9.258 10.047 4.402 1 96.69 116 ALA B N 1
ATOM 2038 C CA . ALA B 1 116 ? -9.414 11.383 4.957 1 96.69 116 ALA B CA 1
ATOM 2039 C C . ALA B 1 116 ? -10.562 11.43 5.965 1 96.69 116 ALA B C 1
ATOM 2041 O O . ALA B 1 116 ? -11.414 10.539 5.98 1 96.69 116 ALA B O 1
ATOM 2042 N N . ARG B 1 117 ? -10.5 12.469 6.785 1 97.69 117 ARG B N 1
ATOM 2043 C CA . ARG B 1 117 ? -11.492 12.578 7.852 1 97.69 117 ARG B CA 1
ATOM 2044 C C . ARG B 1 117 ? -12.305 13.859 7.707 1 97.69 117 ARG B C 1
ATOM 2046 O O . ARG B 1 117 ? -11.773 14.906 7.332 1 97.69 117 ARG B O 1
ATOM 2053 N N . HIS B 1 118 ? -13.57 13.758 8.062 1 96.44 118 HIS B N 1
ATOM 2054 C CA . HIS B 1 118 ? -14.445 14.922 8.078 1 96.44 118 HIS B CA 1
ATOM 2055 C C . HIS B 1 118 ? -14.383 15.633 9.43 1 96.44 118 HIS B C 1
ATOM 2057 O O . HIS B 1 118 ? -14.602 16.844 9.508 1 96.44 118 HIS B O 1
ATOM 2063 N N . ASP B 1 119 ? -14.156 14.875 10.383 1 96.94 119 ASP B N 1
ATOM 2064 C CA . ASP B 1 119 ? -14.094 15.406 11.742 1 96.94 119 ASP B CA 1
ATOM 2065 C C . ASP B 1 119 ? -12.703 15.953 12.062 1 96.94 119 ASP B C 1
ATOM 2067 O O . ASP B 1 119 ? -11.719 15.219 12.031 1 96.94 119 ASP B O 1
ATOM 2071 N N . ALA B 1 120 ? -12.633 17.219 12.422 1 95.62 120 ALA B N 1
ATOM 2072 C CA . ALA B 1 120 ? -11.367 17.922 12.664 1 95.62 120 ALA B CA 1
ATOM 2073 C C . ALA B 1 120 ? -10.586 17.266 13.797 1 95.62 120 ALA B C 1
ATOM 2075 O O . ALA B 1 120 ? -9.359 17.156 13.734 1 95.62 120 ALA B O 1
ATOM 2076 N N . ALA B 1 121 ? -11.289 16.844 14.789 1 97.06 121 ALA B N 1
ATOM 2077 C CA . ALA B 1 121 ? -10.633 16.188 15.922 1 97.06 121 ALA B CA 1
ATOM 2078 C C . ALA B 1 121 ? -9.961 14.891 15.5 1 97.06 121 ALA B C 1
ATOM 2080 O O . ALA B 1 121 ? -8.883 14.547 15.992 1 97.06 121 ALA B O 1
ATOM 2081 N N . ARG B 1 122 ? -10.562 14.18 14.578 1 97.94 122 ARG B N 1
ATOM 2082 C CA . ARG B 1 122 ? -10 12.93 14.086 1 97.94 122 ARG B CA 1
ATOM 2083 C C . ARG B 1 122 ? -8.766 13.188 13.227 1 97.94 122 ARG B C 1
ATOM 2085 O O . ARG B 1 122 ? -7.824 12.391 13.234 1 97.94 122 ARG B O 1
ATOM 2092 N N . VAL B 1 123 ? -8.789 14.281 12.516 1 97 123 VAL B N 1
ATOM 2093 C CA . VAL B 1 123 ? -7.609 14.664 11.742 1 97 123 VAL B CA 1
ATOM 2094 C C . VAL B 1 123 ? -6.43 14.906 12.68 1 97 123 VAL B C 1
ATOM 2096 O O . VAL B 1 123 ? -5.316 14.445 12.422 1 97 123 VAL B O 1
ATOM 2099 N N . ALA B 1 124 ? -6.711 15.609 13.727 1 95.75 124 ALA B N 1
ATOM 2100 C CA . ALA B 1 124 ? -5.664 15.891 14.711 1 95.75 124 ALA B CA 1
ATOM 2101 C C . ALA B 1 124 ? -5.145 14.602 15.344 1 95.75 124 ALA B C 1
ATOM 2103 O O . ALA B 1 124 ? -3.936 14.445 15.531 1 95.75 124 ALA B O 1
ATOM 2104 N N . ALA B 1 125 ? -6.055 13.68 15.648 1 96.88 125 ALA B N 1
ATOM 2105 C CA . ALA B 1 125 ? -5.656 12.391 16.203 1 96.88 125 ALA B CA 1
ATOM 2106 C C . ALA B 1 125 ? -4.805 11.609 15.203 1 96.88 125 ALA B C 1
ATOM 2108 O O . ALA B 1 125 ? -3.832 10.953 15.586 1 96.88 125 ALA B O 1
ATOM 2109 N N . ASP B 1 126 ? -5.195 11.664 13.984 1 97.62 126 ASP B N 1
ATOM 2110 C CA . ASP B 1 126 ? -4.406 11.016 12.938 1 97.62 126 ASP B CA 1
ATOM 2111 C C . ASP B 1 126 ? -3.012 11.625 12.844 1 97.62 126 ASP B C 1
ATOM 2113 O O . ASP B 1 126 ? -2.039 10.922 12.562 1 97.62 126 ASP B O 1
ATOM 2117 N N . MET B 1 127 ? -2.904 12.93 13.031 1 96.38 127 MET B N 1
ATOM 2118 C CA . MET B 1 127 ? -1.6 13.578 13.016 1 96.38 127 MET B CA 1
ATOM 2119 C C . MET B 1 127 ? -0.693 13.008 14.102 1 96.38 127 MET B C 1
ATOM 2121 O O . MET B 1 127 ? 0.462 12.664 13.836 1 96.38 127 MET B O 1
ATOM 2125 N N . ASP B 1 128 ? -1.252 12.867 15.273 1 95.69 128 ASP B N 1
ATOM 2126 C CA . ASP B 1 128 ? -0.489 12.289 16.375 1 95.69 128 ASP B CA 1
ATOM 2127 C C . ASP B 1 128 ? -0.067 10.852 16.047 1 95.69 128 ASP B C 1
ATOM 2129 O O . ASP B 1 128 ? 1.094 10.484 16.234 1 95.69 128 ASP B O 1
ATOM 2133 N N . ARG B 1 129 ? -0.991 10.125 15.539 1 97 129 ARG B N 1
ATOM 2134 C CA . ARG B 1 129 ? -0.712 8.734 15.172 1 97 129 ARG B CA 1
ATOM 2135 C C . ARG B 1 129 ? 0.332 8.664 14.062 1 97 129 ARG B C 1
ATOM 2137 O O . ARG B 1 129 ? 1.229 7.816 14.102 1 97 129 ARG B O 1
ATOM 2144 N N . GLY B 1 130 ? 0.167 9.57 13.102 1 97.62 130 GLY B N 1
ATOM 2145 C CA . GLY B 1 130 ? 1.126 9.617 12.016 1 97.62 130 GLY B CA 1
ATOM 2146 C C . GLY B 1 130 ? 2.553 9.836 12.477 1 97.62 130 GLY B C 1
ATOM 2147 O O . GLY B 1 130 ? 3.482 9.219 11.961 1 97.62 130 GLY B O 1
ATOM 2148 N N . HIS B 1 131 ? 2.697 10.664 13.461 1 97 131 HIS B N 1
ATOM 2149 C CA . HIS B 1 131 ? 4.035 10.922 13.984 1 97 131 HIS B CA 1
ATOM 2150 C C . HIS B 1 131 ? 4.605 9.695 14.68 1 97 131 HIS B C 1
ATOM 2152 O O . HIS B 1 131 ? 5.793 9.391 14.539 1 97 131 HIS B O 1
ATOM 2158 N N . LEU B 1 132 ? 3.775 9.031 15.414 1 96.94 132 LEU B N 1
ATOM 2159 C CA . LEU B 1 132 ? 4.211 7.801 16.078 1 96.94 132 LEU B CA 1
ATOM 2160 C C . LEU B 1 132 ? 4.617 6.75 15.039 1 96.94 132 LEU B C 1
ATOM 2162 O O . LEU B 1 132 ? 5.668 6.121 15.172 1 96.94 132 LEU B O 1
ATOM 2166 N N . LEU B 1 133 ? 3.852 6.621 14.039 1 97.75 133 LEU B N 1
ATOM 2167 C CA . LEU B 1 133 ? 4.109 5.633 13 1 97.75 133 LEU B CA 1
ATOM 2168 C C . LEU B 1 133 ? 5.348 6.004 12.195 1 97.75 133 LEU B C 1
ATOM 2170 O O . LEU B 1 133 ? 6.117 5.129 11.789 1 97.75 133 LEU B O 1
ATOM 2174 N N . ALA B 1 134 ? 5.531 7.281 11.961 1 97.06 134 ALA B N 1
ATOM 2175 C CA . ALA B 1 134 ? 6.695 7.746 11.211 1 97.06 134 ALA B CA 1
ATOM 2176 C C . ALA B 1 134 ? 7.988 7.422 11.953 1 97.06 134 ALA B C 1
ATOM 2178 O O . ALA B 1 134 ? 8.961 6.961 11.352 1 97.06 134 ALA B O 1
ATOM 2179 N N . ARG B 1 135 ? 7.977 7.629 13.195 1 95.56 135 ARG B N 1
ATOM 2180 C CA . ARG B 1 135 ? 9.156 7.312 13.992 1 95.56 135 ARG B CA 1
ATOM 2181 C C . ARG B 1 135 ? 9.445 5.816 13.984 1 95.56 135 ARG B C 1
ATOM 2183 O O . ARG B 1 135 ? 10.594 5.398 13.836 1 95.56 135 ARG B O 1
ATOM 2190 N N . ALA B 1 136 ? 8.43 5.051 14.117 1 96.06 136 ALA B N 1
ATOM 2191 C CA . ALA B 1 136 ? 8.586 3.602 14.078 1 96.06 136 ALA B CA 1
ATOM 2192 C C . ALA B 1 136 ? 9.117 3.143 12.727 1 96.06 136 ALA B C 1
ATOM 2194 O O . ALA B 1 136 ? 9.992 2.273 12.656 1 96.06 136 ALA B O 1
ATOM 2195 N N . ALA B 1 137 ? 8.555 3.746 11.703 1 96.81 137 ALA B N 1
ATOM 2196 C CA . ALA B 1 137 ? 9.008 3.396 10.359 1 96.81 137 ALA B CA 1
ATOM 2197 C C . ALA B 1 137 ? 10.477 3.764 10.164 1 96.81 137 ALA B C 1
ATOM 2199 O O . ALA B 1 137 ? 11.242 2.984 9.594 1 96.81 137 ALA B O 1
ATOM 2200 N N . LEU B 1 138 ? 10.852 4.938 10.617 1 95.12 138 LEU B N 1
ATOM 2201 C CA . LEU B 1 138 ? 12.242 5.371 10.508 1 95.12 138 LEU B CA 1
ATOM 2202 C C . LEU B 1 138 ? 13.164 4.418 11.25 1 95.12 138 LEU B C 1
ATOM 2204 O O . LEU B 1 138 ? 14.227 4.043 10.734 1 95.12 138 LEU B O 1
ATOM 2208 N N . ASP B 1 139 ? 12.766 4.043 12.414 1 94.5 139 ASP B N 1
ATOM 2209 C CA . ASP B 1 139 ? 13.57 3.121 13.211 1 94.5 139 ASP B CA 1
ATOM 2210 C C . ASP B 1 139 ? 13.742 1.784 12.5 1 94.5 139 ASP B C 1
ATOM 2212 O O . ASP B 1 139 ? 14.797 1.153 12.594 1 94.5 139 ASP B O 1
ATOM 2216 N N . ALA B 1 140 ? 12.742 1.361 11.812 1 95.62 140 ALA B N 1
ATOM 2217 C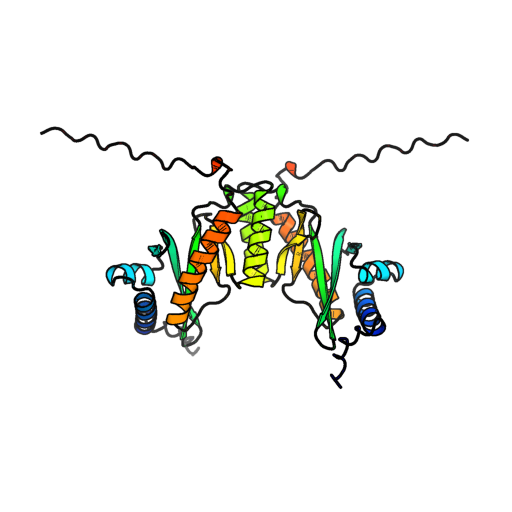 CA . ALA B 1 140 ? 12.781 0.082 11.109 1 95.62 140 ALA B CA 1
ATOM 2218 C C . ALA B 1 140 ? 13.656 0.17 9.859 1 95.62 140 ALA B C 1
ATOM 2220 O O . ALA B 1 140 ? 14.312 -0.803 9.492 1 95.62 140 ALA B O 1
ATOM 2221 N N . LEU B 1 141 ? 13.633 1.278 9.227 1 95.31 141 LEU B N 1
ATOM 2222 C CA . LEU B 1 141 ? 14.312 1.42 7.941 1 95.31 141 LEU B CA 1
ATOM 2223 C C . LEU B 1 141 ? 15.773 1.82 8.133 1 95.31 141 LEU B C 1
ATOM 2225 O O . LEU B 1 141 ? 16.609 1.53 7.285 1 95.31 141 LEU B O 1
ATOM 2229 N N . VAL B 1 142 ? 16.094 2.617 9.078 1 89.38 142 VAL B N 1
ATOM 2230 C CA . VAL B 1 142 ? 17.453 3.059 9.375 1 89.38 142 VAL B CA 1
ATOM 2231 C C . VAL B 1 142 ? 17.891 2.502 10.734 1 89.38 142 VAL B C 1
ATOM 2233 O O . VAL B 1 142 ? 17.859 3.207 11.742 1 89.38 142 VAL B O 1
ATOM 2236 N N . PRO B 1 143 ? 18.25 1.324 10.734 1 73.44 143 PRO B N 1
ATOM 2237 C CA . PRO B 1 143 ? 18.656 0.778 12.031 1 73.44 143 PRO B CA 1
ATOM 2238 C C . PRO B 1 143 ? 19.891 1.467 12.609 1 73.44 143 PRO B C 1
ATOM 2240 O O . PRO B 1 143 ? 20.734 1.958 11.852 1 73.44 143 PRO B O 1
ATOM 2243 N N . PRO B 1 144 ? 19.922 2.01 13.883 1 66.81 144 PRO B N 1
ATOM 2244 C CA . PRO B 1 144 ? 20.906 2.842 14.57 1 66.81 144 PRO B CA 1
ATOM 2245 C C . PRO B 1 144 ? 22.344 2.514 14.156 1 66.81 144 PRO B C 1
ATOM 2247 O O . PRO B 1 144 ? 23.203 3.4 14.141 1 66.81 144 PRO B O 1
ATOM 2250 N N . GLY B 1 145 ? 22.641 1.356 14 1 58.88 145 GLY B N 1
ATOM 2251 C CA . GLY B 1 145 ? 24.047 1.019 13.773 1 58.88 145 GLY B CA 1
ATOM 2252 C C . GLY B 1 145 ? 24.5 1.314 12.352 1 58.88 145 GLY B C 1
ATOM 2253 O O . GLY B 1 145 ? 25.656 1.058 12.008 1 58.88 145 GLY B O 1
ATOM 2254 N N . ASP B 1 146 ? 23.562 1.585 11.477 1 51.94 146 ASP B N 1
ATOM 2255 C CA . ASP B 1 146 ? 24.031 1.876 10.125 1 51.94 146 ASP B CA 1
ATOM 2256 C C . ASP B 1 146 ? 24.406 3.348 9.977 1 51.94 146 ASP B C 1
ATOM 2258 O O . ASP B 1 146 ? 23.578 4.234 10.188 1 51.94 146 ASP B O 1
ATOM 2262 N N . PRO B 1 147 ? 25.703 3.818 10.227 1 46.47 147 PRO B N 1
ATOM 2263 C CA . PRO B 1 147 ? 26.266 5.176 10.195 1 46.47 147 PRO B CA 1
ATOM 2264 C C . PRO B 1 147 ? 25.812 5.973 8.977 1 46.47 147 PRO B C 1
ATOM 2266 O O . PRO B 1 147 ? 26.141 7.156 8.852 1 46.47 147 PRO B O 1
ATOM 2269 N N . GLY B 1 148 ? 25.375 5.363 7.93 1 43.38 148 GLY B N 1
ATOM 2270 C CA . GLY B 1 148 ? 25.281 6.121 6.695 1 43.38 148 GLY B CA 1
ATOM 2271 C C . GLY B 1 148 ? 24.219 7.203 6.738 1 43.38 148 GLY B C 1
ATOM 2272 O O . GLY B 1 148 ? 24.016 7.91 5.75 1 43.38 148 GLY B O 1
ATOM 2273 N N . ALA B 1 149 ? 23.266 6.988 7.598 1 43.31 149 ALA B N 1
ATOM 2274 C CA . ALA B 1 149 ? 2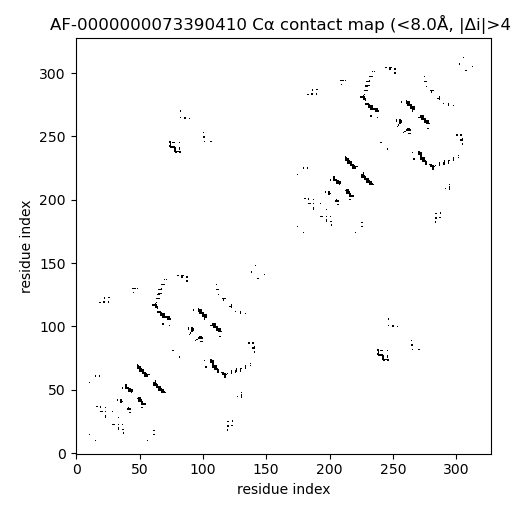2.219 7.984 7.453 1 43.31 149 ALA B CA 1
ATOM 2275 C C . ALA B 1 149 ? 22.672 9.352 7.961 1 43.31 149 ALA B C 1
ATOM 2277 O O . ALA B 1 149 ? 21.859 10.266 8.109 1 43.31 149 ALA B O 1
ATOM 2278 N N . SER B 1 150 ? 23.828 9.438 8.578 1 36.81 150 SER B N 1
ATOM 2279 C CA . SER B 1 150 ? 24.219 10.719 9.141 1 36.81 150 SER B CA 1
ATOM 2280 C C . SER B 1 150 ? 24.391 11.781 8.055 1 36.81 150 SER B C 1
ATOM 2282 O O . SER B 1 150 ? 25.516 12.102 7.672 1 36.81 150 SER B O 1
ATOM 2284 N N . GLY B 1 151 ? 23.719 11.664 6.992 1 33.97 151 GLY B N 1
ATOM 2285 C CA . GLY B 1 151 ? 24.125 12.641 5.996 1 33.97 151 GLY B CA 1
ATOM 2286 C C . GLY B 1 151 ? 24.141 14.062 6.527 1 33.97 151 GLY B C 1
ATOM 2287 O O . GLY B 1 151 ? 23.5 14.367 7.535 1 33.97 151 GLY B O 1
ATOM 2288 N N . ALA B 1 152 ? 25.156 14.891 5.895 1 34.88 152 ALA B N 1
ATOM 2289 C CA . ALA B 1 152 ? 25.828 16.188 5.914 1 34.88 152 ALA B CA 1
ATOM 2290 C C . ALA B 1 152 ? 24.828 17.328 5.734 1 34.88 152 ALA B C 1
ATOM 2292 O O . ALA B 1 152 ? 24.234 17.469 4.668 1 34.88 152 ALA B O 1
ATOM 2293 N N . GLY B 1 153 ? 23.938 17.547 6.66 1 31.95 153 GLY B N 1
ATOM 2294 C CA . GLY B 1 153 ? 23.312 18.859 6.555 1 31.95 153 GLY B CA 1
ATOM 2295 C C . GLY B 1 153 ? 24.266 19.953 6.141 1 31.95 153 GLY B C 1
ATOM 2296 O O . GLY B 1 153 ? 25.453 19.922 6.496 1 31.95 153 GLY B O 1
ATOM 2297 N N . PRO B 1 154 ? 24.172 20.469 4.945 1 32.59 154 PRO B N 1
ATOM 2298 C CA . PRO B 1 154 ? 25.109 21.531 4.562 1 32.59 154 PRO B CA 1
ATOM 2299 C C . PRO B 1 154 ? 25.312 22.578 5.66 1 32.59 154 PRO B C 1
ATOM 2301 O O . PRO B 1 154 ? 24.375 22.859 6.418 1 32.59 154 PRO B O 1
ATOM 2304 N N . ALA B 1 155 ? 26.547 22.609 6.289 1 33.75 155 ALA B N 1
ATOM 2305 C CA . ALA B 1 155 ? 27.062 23.641 7.195 1 33.75 155 ALA B CA 1
ATOM 2306 C C . ALA B 1 155 ? 26.688 25.031 6.707 1 33.75 155 ALA B C 1
ATOM 2308 O O . ALA B 1 155 ? 26.969 25.391 5.559 1 33.75 155 ALA B O 1
ATOM 2309 N N . ALA B 1 156 ? 25.609 25.594 7.16 1 32.81 156 ALA B N 1
ATOM 2310 C CA . ALA B 1 156 ? 25.281 27 6.973 1 32.81 156 ALA B CA 1
ATOM 2311 C C . ALA B 1 156 ? 26.516 27.875 7.164 1 32.81 156 ALA B C 1
ATOM 2313 O O . ALA B 1 156 ? 27.266 27.703 8.125 1 32.81 156 ALA B O 1
ATOM 2314 N N . ALA B 1 157 ? 27.188 28.422 6.02 1 32.97 157 ALA B N 1
ATOM 2315 C CA . ALA B 1 157 ? 28.297 29.375 6.004 1 32.97 157 ALA B CA 1
ATOM 2316 C C . ALA B 1 157 ? 28.078 30.484 7.016 1 32.97 157 ALA B C 1
ATOM 2318 O O . ALA B 1 157 ? 26.938 30.922 7.234 1 32.97 157 ALA B O 1
ATOM 2319 N N . PRO B 1 158 ? 28.984 30.703 7.898 1 33.72 158 PRO B N 1
ATOM 2320 C CA . PRO B 1 158 ? 29.016 31.766 8.906 1 33.72 158 PRO B CA 1
ATOM 2321 C C . PRO B 1 158 ? 28.797 33.156 8.312 1 33.72 158 PRO B C 1
ATOM 2323 O O . PRO B 1 158 ? 29.344 33.469 7.25 1 33.72 158 PRO B O 1
ATOM 2326 N N . ALA B 1 159 ? 27.609 33.781 8.406 1 32.94 159 ALA B N 1
ATOM 2327 C CA . ALA B 1 159 ? 27.328 35.188 8.07 1 32.94 159 ALA B CA 1
ATOM 2328 C C . ALA B 1 159 ? 28.391 36.094 8.664 1 32.94 159 ALA B C 1
ATOM 2330 O O . ALA B 1 159 ? 28.719 36 9.844 1 32.94 159 ALA B O 1
ATOM 2331 N N . ALA B 1 160 ? 29.453 36.5 7.891 1 33.81 160 ALA B N 1
ATOM 2332 C CA . ALA B 1 160 ? 30.469 37.5 8.18 1 33.81 160 ALA B CA 1
ATOM 2333 C C . ALA B 1 160 ? 29.844 38.719 8.836 1 33.81 160 ALA B C 1
ATOM 2335 O O . ALA B 1 160 ? 28.781 39.188 8.398 1 33.81 160 ALA B O 1
ATOM 2336 N N . GLY B 1 161 ? 30.047 38.906 10.062 1 30.19 161 GLY B N 1
ATOM 2337 C CA . GLY B 1 161 ? 29.797 40 10.953 1 30.19 161 GLY B CA 1
ATOM 2338 C C . GLY B 1 161 ? 30.141 41.344 10.336 1 30.19 161 GLY B C 1
ATOM 2339 O O . GLY B 1 161 ? 31.281 41.562 9.898 1 30.19 161 GLY B O 1
ATOM 2340 N N . ALA B 1 162 ? 29.203 42.031 9.609 1 33.59 162 ALA B N 1
ATOM 2341 C CA . ALA B 1 162 ? 29.328 43.438 9.18 1 33.59 162 ALA B CA 1
ATOM 2342 C C . ALA B 1 162 ? 29.906 44.281 10.297 1 33.59 162 ALA B C 1
ATOM 2344 O O . ALA B 1 162 ? 29.484 44.188 11.453 1 33.59 162 ALA B O 1
ATOM 2345 N N . ALA B 1 163 ? 31.234 44.719 10.258 1 35.72 163 ALA B N 1
ATOM 2346 C CA . ALA B 1 163 ? 31.953 45.719 11.047 1 35.72 163 ALA B CA 1
ATOM 2347 C C . ALA B 1 163 ? 31.047 46.906 11.367 1 35.72 163 ALA B C 1
ATOM 2349 O O . ALA B 1 163 ? 30.094 47.188 10.641 1 35.72 163 ALA B O 1
ATOM 2350 N N . PRO B 1 164 ? 31.406 47.844 12.422 1 36.75 164 PRO B N 1
ATOM 2351 C CA . PRO B 1 164 ? 30.719 49.031 12.891 1 36.75 164 PRO B CA 1
ATOM 2352 C C . PRO B 1 164 ? 30.484 50.062 11.773 1 36.75 164 PRO B C 1
ATOM 2354 O O . PRO B 1 164 ? 31.203 50.062 10.773 1 36.75 164 PRO B O 1
#

Sequence (328 aa):
MTTPSAVPAQPDPVAARTYLSQIGTHLGMPPDLLTSLQSGEPFVGPSGLLCRIHVRRDEDRWAAYPEVLLPLAAAELGGMDVPRLLGVQEQLIGGEGWLLGLMEDGGLLGLRPLQARHDAARVAADMDRGHLLARAALDALVPPGDPGASGAGPAAAPAAGAAPMTTPSAVPAQPDPVAARTYLSQIGTHLGMPPDLLTSLQSGEPFVGPSGLLCRIHVRRDEDRWAAYPEVLLPLAAAELGGMDVPRLLGVQEQLIGGEGWLLGLMEDGGLLGLRPLQARHDAARVAADMDRGHLLARAALDALVPPGDPGASGAGPAAAPAAGAAP

Foldseek 3Di:
DPPPDPPPPPQDLVQLLVLLVLLCVLQVHDPVCSVCQSVQHWDQHPVRFIKTKDWDDDDNAIWIKMKTWAPDAPVVDDDPLVVLLVVLQVCCCVPPQKGWDADPPDRTIMIIHVDTGRDSNVRSVNSVVRVVSSVVSCCSRDPVVPPPVPPDPPPPPPPPDPDD/DPDPDPPPPPQPVVQVLVLLVLLCVLQVHDPVCSVCQVVQHWDQHPVRWIKTKDWDDDPNAIWIKMKTWAPDAPVVDDDPLVVLLVVLQVCCCVPPQKGWDADPPDNTIMIIHVDTGRDSNVRSVNVVVRVVSSVVSCCSRDPVVPPPVPDDPDDPPPPPDDDD

Organism: Paracidovorax avenae (strain ATCC 19860 / DSM 7227 / CCUG 15838 / JCM 20985 / LMG 2117 / NCPPB 1011) (NCBI:txid643561)

pLDDT: mean 81.46, std 21.57, range [30.19, 97.94]

Nearest PDB structures (foldseek):
  5vja-assembly1_C  TM=3.889E-01  e=9.796E-01  Homo sapiens
  3kb7-assembly1_A  TM=3.242E-01  e=6.626E+00  Homo sapiens
  3h9o-assembly1_A  TM=3.388E-01  e=8.933E+00  Homo sapiens
  1jyo-assembly1_D  TM=6.847E-01  e=4.477E-03  Salmonella enterica subsp. enterica serovar Typhimurium
  5vja-assembly1_C  TM=3.893E-01  e=9.738E-01  Homo sapiens

Solvent-accessible surface area (backbone atoms only — not comparable to full-atom values): 18636 Å² total; per-residue (Å²): 134,80,74,76,74,76,67,76,76,72,75,58,69,61,60,54,49,52,49,51,50,47,25,31,57,64,61,67,49,56,77,81,54,46,57,34,50,75,71,44,40,68,45,71,42,97,84,68,38,43,25,30,43,47,75,44,80,52,87,98,40,58,29,28,33,39,35,34,42,44,102,45,48,32,44,76,38,36,30,71,40,36,50,46,47,38,49,52,38,49,49,28,43,75,72,67,43,26,43,71,35,64,35,87,91,66,54,23,28,21,36,30,55,76,63,65,33,67,48,38,63,54,30,34,51,47,40,56,49,41,50,54,49,47,52,53,50,46,51,68,64,53,46,84,81,58,71,76,74,67,66,76,68,78,75,78,74,79,77,75,76,79,74,136,136,82,74,76,74,76,68,78,76,70,75,60,68,61,59,54,49,52,50,50,49,47,26,30,57,64,61,67,49,57,78,80,52,45,57,34,48,72,71,43,41,69,44,72,41,96,83,67,38,43,24,32,43,46,76,46,79,52,88,97,40,60,27,27,33,37,34,33,43,44,101,44,50,32,44,76,37,35,30,71,41,37,48,47,48,39,51,52,36,49,48,28,44,74,70,68,44,27,41,70,36,63,36,86,91,66,51,24,28,22,38,30,56,77,61,65,32,68,49,38,63,55,30,32,52,47,41,56,49,39,52,56,50,48,51,52,50,46,50,68,65,52,46,85,83,56,72,75,74,69,68,78,69,80,76,78,75,78,78,78,77,82,76,138

Radius of gyration: 25.64 Å; Cα contacts (8 Å, |Δi|>4): 463; chains: 2; bounding box: 64×96×59 Å

Secondary structure (DSSP, 8-state):
------------HHHHHHHHHHHHHHHT--GGGHHHHHHT--EE-TTS-EEEEEEEEETTEEEEEEEEEEEEEGGG-BTTHHHHHHHHHHHIIIIISEEEEEPTTT-EEEEEESS-BSSHHHHHHHHHHHHHHHHHHHHHHS-TT-GGG---------------/------------HHHHHHHHHHHHHHHT--GGGHHHHHHT--EE-TTS-EEEEEEEEETTEEEEEEEEEEEEEGGG-BTTHHHHHHHHHHHIIIII-EEEEEPTTT-EEEEEESS-BSSHHHHHHHHHHHHHHHHHHHHHHS-TT-GGG---------------